Protein 3SP6 (pdb70)

GO terms:
  GO:0005515 protein binding (F, IPI)
  GO:0005634 nucleus (C, IDA)
  GO:0035357 peroxisome proliferator activated receptor signaling pathway (P, IDA)
  GO:0001216 DNA-binding transcription activator activity (F, IDA)
  GO:0030512 negative regulation of transforming growth factor beta receptor signaling pathway (P, IDA)
  GO:1903944 negative regulation of hepatocyte apoptotic process (P, IMP)
  GO:0051607 defense response to virus (P, IMP)
  GO:0051898 negative regulation of phosphatidylinositol 3-kinase/protein kinase B signal transduction (P, IMP)
  GO:2001171 positive regulation of ATP biosynthetic process (P, IMP)
  GO:1900016 negative regulation of cytokine production involved in inflammatory response (P, IMP)
  GO:0046889 positive regulation of lipid biosynthetic process (P, IMP)
  GO:1903427 negative regulation of reactive oxygen species biosynthetic process (P, IMP)
  GO:0000978 RNA polymerase II cis-regulatory region sequence-specific DNA binding (F, IDA)
  GO:0001227 DNA-binding transcription repressor activity, RNA polymerase II-specific (F, IDA)
  GO:0001228 DNA-binding transcription activator activity, RNA polymerase II-specific (F, IDA)
  GO:0045944 positive regulation of transcription by RNA polymerase II (P, IDA)
  GO:0000122 negative regulation of transcription by RNA polymerase II (P, IDA)
  GO:0004879 nuclear receptor activity (F, IDA)
  GO:0008289 lipid binding (F, IDA)
  GO:0003677 DNA binding (F, TAS)

Sequence (281 aa):
EDSETADLKSLAKRIYEAYLKNFNMNKVKARVILSGKASNNPPFVIHDMETLCMAEKTLVAKLVANNKEAEVRIFHCCQCTSVETVTELTEFAKAIPGFANLDLNDQVTLLKYGVYEAIFAMLSSVMNKDGMLVAYGNGFITREFLKSLRKPFCDIMEPKFDFAMKFNALELDDSDISLFVAAIICCGDRPGLLNVGHIEKMQEGIVHVLRLHLQSNHPDDIFLFPKLLQKMADLRQLVTEHAQLVQIIKKTESDAALHPLLQEIYRDMYLSLLQKLLLAT

Foldseek 3Di:
DCVVVVVLVVLLVQLLVLLVVQDLDFLVNLCCLVVPPDPPAHAQEAEAPVSLVVCCCPQVVVQVVPDDDPLQSVLVQVQVVLVSQLVSLLSSQCSRPPLVVDDPVLNVQLSLLQSQLLVLLRQLSQDDQFFGQGRSSRHTYGLVSLCPDDPPRSVQCPVSNVLSHVSCVLVDHSSLSSLLSNLSSLDLPGPPHDPSVVSVVSSVSSLVSNLVVCCVVPVPCNCSSVVSVVSSVVSSVVVVVNLVRVVVCCVPPPSRDHDPVVCVSSPVRD/DDPVVCVVVVD

Secondary structure (DSSP, 8-state):
-HHHHHHHHHHHHHHHHHHHHH-S--HHHHHHHHH----SSPPEEE-SHHHHHHHHHHHSGGGG-----HHHHHHHHHHHHHHHHHHHHHHHHHTSTTGGGS-HHHHHHHHHHHHHHHHHHHHGGGB-SSEEEETTTTEEEEHHHHHTSPTTGGGSSHHHHHHHHHHHTT---HHHHHHHHHHHHS-TT-TT-SSHHHHHHHHHHHHHHHHHHHHHH-TT-TTHHHHHHHHHHHHHHHHHHHHHHHHHHHHH-TT-PPPHHHHHHHTT--/--HHHHHHHH-

CATH classification: 1.10.565.10

InterPro domains:
  IPR000536 Nuclear hormone receptor, ligand-binding domain [PF00104] (270-448)
  IPR000536 Nuclear hormone receptor, ligand-binding domain [PS51843] (239-466)
  IPR000536 Nuclear hormone receptor, ligand-binding domain [SM00430] (278-437)
  IPR001628 Zinc finger, nuclear hormone receptor-type [PF00105] (101-167)
  IPR001628 Zinc finger, nuclear hormone receptor-type [PR00047] (102-118)
  IPR001628 Zinc finger, nuclear hormone receptor-type [PR00047] (118-133)
  IPR001628 Zinc finger, nuclear hormone receptor-type [PR00047] (150-158)
  IPR001628 Zinc finger, nuclear hormone receptor-type [PR00047] (158-166)
  IPR001628 Zinc finger, nuclear hormone receptor-type [PS00031] (102-128)
  IPR001628 Zinc finger, nuclear hormone receptor-type [PS51030] (99-173)
  IPR001628 Zinc finger, nuclear hormone receptor-type [SM00399] (99-169)
  IPR001723 Nuclear hormone receptor [PR00398] (162-172)
  IPR001723 Nuclear hormone receptor [PR00398] (279-300)
  IPR001723 Nuclear hormone receptor [PR00398] (300-316)
  IPR001723 Nuclear hormone receptor [PR00398] (368-383)
  IPR001723 Nuclear hormone receptor [PR00398] (425-442)
  IPR003074 Peroxisome proliferator-activated receptor [PR01288] (192-206)
  IPR003074 Peroxisome proliferator-activated receptor [PR01288] (206-225)
  IPR003074 Peroxisome proliferator-activated receptor [PR01288] (318-331)
  IPR003074 Peroxisome proliferator-activated receptor [PR01288] (335-350)

Radius of gyration: 19.16 Å; Cα contacts (8 Å, |Δi|>4): 297; chains: 2; bounding box: 50×33×53 Å

Organism: Homo sapiens (NCBI:txid9606)

Nearest PDB structures (foldseek):
  3sp6-assembly1_A  TM=1.004E+00  e=9.419E-39  Homo sapiens
  7bq1-assembly1_A  TM=1.000E+00  e=2.522E-35  Homo sapiens
  2npa-assembly2_C  TM=9.847E-01  e=2.668E-34  Homo sapiens
  6a6p-assembly1_A  TM=9.718E-01  e=3.571E-28  Homo sapiens
  5dvc-assembly1_A  TM=9.703E-01  e=4.529E-27  Homo sapiens

Solvent-accessible surface area: 14012 Å² total; per-residue (Å²): 169,120,79,112,74,53,92,31,151,47,29,14,128,117,1,66,68,5,3,83,171,38,12,57,37,14,19,94,102,0,83,67,32,45,68,42,148,86,59,100,128,92,26,90,75,11,97,54,83,122,22,9,54,94,4,8,150,89,59,60,51,171,26,35,79,126,103,65,80,15,16,6,21,19,14,76,43,49,13,68,78,19,29,65,25,0,46,19,0,1,46,0,0,48,50,2,54,28,0,58,135,13,60,51,75,1,13,24,20,0,0,31,12,0,2,6,5,0,14,13,0,25,34,1,4,13,1,51,148,84,0,16,7,45,40,134,7,70,0,21,12,24,42,113,11,15,95,80,10,93,143,18,8,20,49,18,24,41,50,9,0,75,14,0,57,128,3,22,80,23,129,4,61,2,18,0,2,0,0,0,0,0,1,4,2,0,6,2,88,10,70,68,18,106,75,56,54,98,0,88,141,19,44,108,31,5,25,63,2,2,103,57,38,5,126,92,53,19,105,124,32,153,132,2,36,62,80,1,76,112,15,34,60,48,0,81,98,19,0,31,78,18,15,110,26,8,89,92,1,96,157,93,27,127,85,5,91,18,74,79,10,2,65,41,0,29,165,132,8,115,191,38,69,2,39,118,33,6,116,76,130

Structure (mmCIF, N/CA/C/O backbone):
data_3SP6
#
_entry.id   3SP6
#
_cell.length_a   44.837
_cell.length_b   60.973
_cell.length_c   54.160
_cell.angle_alpha   90.00
_cell.angle_beta   108.99
_cell.angle_gamma   90.00
#
_symmetry.space_group_name_H-M   'P 1 21 1'
#
loop_
_entity.id
_entity.type
_entity.pdbx_description
1 polymer 'Peroxisome proliferator-activated receptor alpha'
2 polymer 'Peroxisome proliferator-activated receptor gamma coactivator 1-beta'
3 non-polymer '(5E)-5-[(3aS,4R,5R,6aS)-5-hydroxy-4-[(1E,3S,4R)-3-hydroxy-4-methyloct-1-en-6-yn-1-yl]hexahydropentalen-2(1H)-ylidene]pentanoic acid'
4 water water
#
loop_
_atom_site.group_PDB
_atom_site.id
_atom_site.type_symbol
_atom_site.label_atom_id
_atom_site.label_alt_id
_atom_site.label_comp_id
_atom_site.label_asym_id
_atom_site.label_entity_id
_atom_site.label_seq_id
_atom_site.pdbx_PDB_ins_code
_atom_site.Cartn_x
_atom_site.Cartn_y
_atom_site.Cartn_z
_atom_site.occupancy
_atom_site.B_iso_or_equiv
_atom_site.auth_seq_id
_atom_site.auth_comp_id
_atom_site.auth_asym_id
_atom_site.auth_atom_id
_atom_site.pdbx_PDB_model_num
ATOM 1 N N . GLU A 1 13 ? 32.473 -2.239 -3.275 1.00 67.20 196 GLU A N 1
ATOM 2 C CA . GLU A 1 13 ? 32.242 -3.032 -2.071 1.00 72.19 196 GLU A CA 1
ATOM 3 C C . GLU A 1 13 ? 32.476 -2.210 -0.808 1.00 64.98 196 GLU A C 1
ATOM 4 O O . GLU A 1 13 ? 31.723 -2.298 0.158 1.00 62.66 196 GLU A O 1
ATOM 10 N N . ASP A 1 14 ? 33.536 -1.417 -0.809 1.00 68.44 197 ASP A N 1
ATOM 11 C CA . ASP A 1 14 ? 33.798 -0.568 0.335 1.00 66.41 197 ASP A CA 1
ATOM 12 C C . ASP A 1 14 ? 32.714 0.485 0.377 1.00 60.15 197 ASP A C 1
ATOM 13 O O . ASP A 1 14 ? 32.405 1.028 1.431 1.00 57.76 197 ASP A O 1
ATOM 18 N N . SER A 1 15 ? 32.131 0.766 -0.783 1.00 63.41 198 SER A N 1
ATOM 19 C CA . SER A 1 15 ? 31.063 1.750 -0.866 1.00 58.55 198 SER A CA 1
ATOM 20 C C . SER A 1 15 ? 29.819 1.227 -0.160 1.00 55.62 198 SER A C 1
ATOM 21 O O . SER A 1 15 ? 29.015 1.993 0.369 1.00 56.03 198 SER A O 1
ATOM 24 N N . GLU A 1 16 ? 29.684 -0.089 -0.131 1.00 52.96 199 GLU A N 1
ATOM 25 C CA . GLU A 1 16 ? 28.545 -0.710 0.507 1.00 47.81 199 GLU A CA 1
ATOM 26 C C . GLU A 1 16 ? 28.696 -0.813 2.022 1.00 54.11 199 GLU A C 1
ATOM 27 O O . GLU A 1 16 ? 27.808 -0.376 2.763 1.00 48.11 199 GLU A O 1
ATOM 33 N N . THR A 1 17 ? 29.807 -1.378 2.494 1.00 52.28 200 THR A N 1
ATOM 34 C CA . THR A 1 17 ? 29.996 -1.514 3.939 1.00 54.87 200 THR A CA 1
ATOM 35 C C . THR A 1 17 ? 30.026 -0.128 4.576 1.00 51.23 200 THR A C 1
ATOM 36 O O . THR A 1 17 ? 29.572 0.059 5.701 1.00 51.11 200 THR A O 1
ATOM 40 N N . ALA A 1 18 ? 30.541 0.846 3.837 1.00 44.65 201 ALA A N 1
ATOM 41 C CA . ALA A 1 18 ? 30.505 2.227 4.289 1.00 48.65 201 ALA A CA 1
ATOM 42 C C . ALA A 1 18 ? 29.064 2.719 4.468 1.00 50.37 201 ALA A C 1
ATOM 43 O O . ALA A 1 18 ? 28.753 3.421 5.428 1.00 47.31 201 ALA A O 1
ATOM 45 N N . ASP A 1 19 ? 28.187 2.350 3.537 1.00 48.44 202 ASP A N 1
ATOM 46 C CA . ASP A 1 19 ? 26.784 2.720 3.628 1.00 42.82 202 ASP A CA 1
ATOM 47 C C . ASP A 1 19 ? 26.040 1.935 4.723 1.00 39.75 202 ASP A C 1
ATOM 48 O O . ASP A 1 19 ? 25.107 2.457 5.334 1.00 40.28 202 ASP A O 1
ATOM 53 N N . LEU A 1 20 ? 26.444 0.693 4.965 1.00 34.74 203 LEU A N 1
ATOM 54 C CA . LEU A 1 20 ? 25.861 -0.104 6.048 1.00 44.18 203 LEU A CA 1
ATOM 55 C C . LEU A 1 20 ? 26.248 0.481 7.404 1.00 45.01 203 LEU A C 1
ATOM 56 O O . LEU A 1 20 ? 25.413 0.609 8.291 1.00 42.25 203 LEU A O 1
ATOM 61 N N . LYS A 1 21 ? 27.521 0.831 7.556 1.00 41.89 204 LYS A N 1
ATOM 62 C CA . LYS A 1 21 ? 27.992 1.442 8.789 1.00 42.72 204 LYS A CA 1
ATOM 63 C C . LYS A 1 21 ? 27.297 2.771 9.009 1.00 40.09 204 LYS A C 1
ATOM 64 O O . LYS A 1 21 ? 26.817 3.059 10.101 1.00 41.99 204 LYS A O 1
ATOM 70 N N . SER A 1 22 ? 27.238 3.574 7.957 1.00 38.02 205 SER A N 1
ATOM 71 C CA . SER A 1 22 ? 26.569 4.862 8.001 1.00 36.77 205 SER A CA 1
ATOM 72 C C . SER A 1 22 ? 25.100 4.725 8.380 1.00 38.40 205 SER A C 1
ATOM 73 O O . SER A 1 22 ? 24.593 5.487 9.195 1.00 36.45 205 SER A O 1
ATOM 76 N N . LEU A 1 23 ? 24.404 3.772 7.767 1.00 38.30 206 LEU A N 1
ATOM 77 C CA . LEU A 1 23 ? 22.989 3.570 8.070 1.00 33.61 206 LEU A CA 1
ATOM 78 C C . LEU A 1 23 ? 22.793 3.185 9.542 1.00 30.28 206 LEU A C 1
ATOM 79 O O . LEU A 1 23 ? 21.872 3.682 10.204 1.00 29.84 206 LEU A O 1
ATOM 84 N N . ALA A 1 24 ? 23.653 2.306 10.057 1.00 25.57 207 ALA A N 1
ATOM 85 C CA . ALA A 1 24 ? 23.571 1.917 11.468 1.00 31.04 207 ALA A CA 1
ATOM 86 C C . ALA A 1 24 ? 23.706 3.147 12.364 1.00 34.05 207 ALA A C 1
ATOM 87 O O . ALA A 1 24 ? 22.970 3.308 13.340 1.00 30.40 207 ALA A O 1
ATOM 89 N N . LYS A 1 25 ? 24.646 4.018 12.023 1.00 33.80 208 LYS A N 1
ATOM 90 C CA . LYS A 1 25 ? 24.843 5.253 12.779 1.00 36.09 208 LYS A CA 1
ATOM 91 C C . LYS A 1 25 ? 23.623 6.173 12.727 1.00 31.24 208 LYS A C 1
ATOM 92 O O . LYS A 1 25 ? 23.204 6.724 13.740 1.00 34.80 208 LYS A O 1
ATOM 98 N N . ARG A 1 26 ? 23.043 6.326 11.549 1.00 25.72 209 ARG A N 1
ATOM 99 C CA . ARG A 1 26 ? 21.885 7.199 11.385 1.00 32.99 209 AR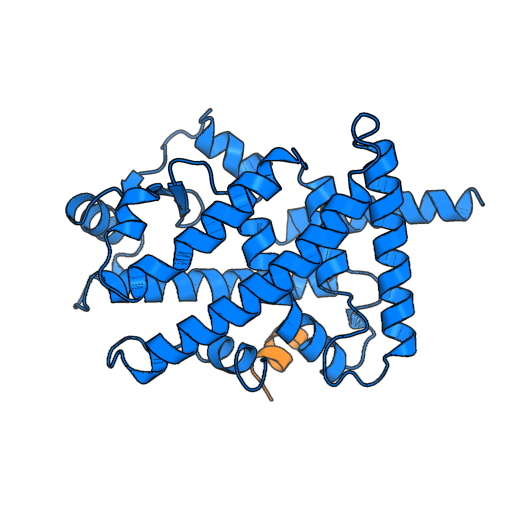G A CA 1
ATOM 100 C C . ARG A 1 26 ? 20.632 6.721 12.118 1.00 29.72 209 ARG A C 1
ATOM 101 O O . ARG A 1 26 ? 19.839 7.521 12.612 1.00 29.53 209 ARG A O 1
ATOM 109 N N . ILE A 1 27 ? 20.457 5.414 12.209 1.00 32.22 210 ILE A N 1
ATOM 110 C CA . ILE A 1 27 ? 19.322 4.880 12.959 1.00 32.06 210 ILE A CA 1
ATOM 111 C C . ILE A 1 27 ? 19.543 5.055 14.451 1.00 24.65 210 ILE A C 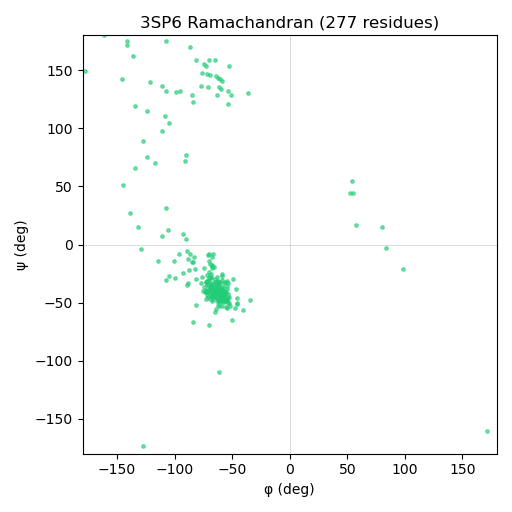1
ATOM 112 O O . ILE A 1 27 ? 18.632 5.399 15.180 1.00 26.52 210 ILE A O 1
ATOM 117 N N . TYR A 1 28 ? 20.778 4.857 14.887 1.00 25.98 211 TYR A N 1
ATOM 118 C CA . TYR A 1 28 ? 21.163 5.108 16.267 1.00 28.51 211 TYR A CA 1
ATOM 119 C C . TYR A 1 28 ? 20.914 6.582 16.654 1.00 32.16 211 TYR A C 1
ATOM 120 O O . TYR A 1 28 ? 20.371 6.879 17.719 1.00 28.61 211 TYR A O 1
ATOM 129 N N . GLU A 1 29 ? 21.286 7.506 15.776 1.00 30.67 212 GLU A N 1
ATOM 130 C CA . GLU A 1 29 ? 20.999 8.926 15.994 1.00 28.09 212 GLU A CA 1
ATOM 131 C C . GLU A 1 29 ? 19.503 9.239 16.057 1.00 31.73 212 GLU A C 1
ATOM 132 O O . GLU A 1 29 ? 19.063 9.985 16.937 1.00 30.22 212 GLU A O 1
ATOM 138 N N . ALA A 1 30 ? 18.715 8.688 15.130 1.00 25.67 213 ALA A N 1
ATOM 139 C CA . ALA A 1 30 ? 17.275 8.938 15.156 1.00 27.52 213 ALA A CA 1
ATOM 140 C C . ALA A 1 30 ? 16.662 8.422 16.462 1.00 29.59 213 ALA A C 1
ATOM 141 O O . ALA A 1 30 ? 15.708 8.987 16.986 1.00 30.72 213 ALA A O 1
ATOM 143 N N . TYR A 1 31 ? 17.222 7.338 16.984 1.00 25.11 214 TYR A N 1
ATOM 144 C CA . TYR A 1 31 ? 16.747 6.728 18.225 1.00 26.57 214 TYR A CA 1
ATOM 145 C C . TYR A 1 31 ? 17.101 7.627 19.409 1.00 27.98 214 TYR A C 1
ATOM 146 O O . TYR A 1 31 ? 16.284 7.873 20.288 1.00 25.87 214 TYR A O 1
ATOM 155 N N . LEU A 1 32 ? 18.326 8.125 19.429 1.00 29.74 215 LEU A N 1
ATOM 156 C CA . LEU A 1 32 ? 18.724 9.043 20.491 1.00 33.41 215 LEU A CA 1
ATOM 157 C C . LEU A 1 32 ? 17.930 10.356 20.463 1.00 32.04 215 LEU A C 1
ATOM 158 O O . LEU A 1 32 ? 17.608 10.904 21.509 1.00 36.90 215 LEU A O 1
ATOM 163 N N . LYS A 1 33 ? 17.613 10.851 19.269 1.00 32.33 216 LYS A N 1
ATOM 164 C CA . LYS A 1 33 ? 16.827 12.082 19.097 1.00 32.45 216 LYS A CA 1
ATOM 165 C C . LYS A 1 33 ? 15.354 11.952 19.460 1.00 40.43 216 LYS A C 1
ATOM 166 O O . LYS A 1 33 ? 14.693 12.954 19.758 1.00 40.48 216 LYS A O 1
ATOM 172 N N . ASN A 1 34 ? 14.811 10.739 19.373 1.00 33.39 217 ASN A N 1
ATOM 173 C CA . ASN A 1 34 ? 13.357 10.589 19.408 1.00 31.65 217 ASN A CA 1
ATOM 174 C C . ASN A 1 34 ? 12.805 10.010 20.696 1.00 28.99 217 ASN A C 1
ATOM 175 O O . ASN A 1 34 ? 11.685 10.333 21.089 1.00 32.94 217 ASN A O 1
ATOM 180 N N . PHE A 1 35 ? 13.572 9.158 21.360 1.00 29.99 218 PHE A N 1
ATOM 181 C CA . PHE A 1 35 ? 13.067 8.543 22.590 1.00 29.32 218 PHE A CA 1
ATOM 182 C C . PHE A 1 35 ? 13.581 9.254 23.827 1.00 31.21 218 PHE A C 1
ATOM 183 O O . PHE A 1 35 ? 14.779 9.488 23.958 1.00 33.48 218 PHE A O 1
ATOM 191 N N . ASN A 1 36 ? 12.656 9.570 24.731 1.00 33.73 219 ASN A N 1
ATOM 192 C CA . ASN A 1 36 ? 12.953 10.276 25.971 1.00 34.31 219 ASN A CA 1
ATOM 193 C C . ASN A 1 36 ? 13.768 9.402 26.914 1.00 36.92 219 ASN A C 1
ATOM 194 O O . ASN A 1 36 ? 14.558 9.902 27.718 1.00 36.18 219 ASN A O 1
ATOM 199 N N . MET A 1 37 ? 13.578 8.090 26.809 1.00 28.78 220 MET A N 1
ATOM 200 C CA . MET A 1 37 ? 14.305 7.155 27.669 1.00 31.10 220 MET A CA 1
ATOM 201 C C . MET A 1 37 ? 15.116 6.198 26.826 1.00 30.84 220 MET A C 1
ATOM 202 O O . MET A 1 37 ? 14.674 5.766 25.763 1.00 34.73 220 MET A O 1
ATOM 207 N N . ASN A 1 38 ? 16.330 5.908 27.277 1.00 37.53 221 ASN A N 1
ATOM 208 C CA . ASN A 1 38 ? 17.161 4.885 26.650 1.00 32.16 221 ASN A CA 1
ATOM 209 C C . ASN A 1 38 ? 17.907 4.132 27.737 1.00 29.66 221 ASN A C 1
ATOM 210 O O . ASN A 1 38 ? 17.805 4.471 28.918 1.00 32.21 221 ASN A O 1
ATOM 215 N N . LYS A 1 39 ? 18.640 3.103 27.341 1.00 26.87 222 LYS A N 1
ATOM 216 C CA . LYS A 1 39 ? 19.232 2.176 28.299 1.00 31.34 222 LYS A CA 1
ATOM 217 C C . LYS A 1 39 ? 20.328 2.852 29.116 1.00 30.01 222 LYS A C 1
ATOM 218 O O . LYS A 1 39 ? 20.486 2.570 30.303 1.00 34.07 222 LYS A O 1
ATOM 224 N N . VAL A 1 40 ? 21.081 3.746 28.483 1.00 30.29 223 VAL A N 1
ATOM 225 C CA . VAL A 1 40 ? 22.083 4.519 29.207 1.00 32.05 223 VAL A CA 1
ATOM 226 C C . VAL A 1 40 ? 21.427 5.430 30.264 1.00 30.09 223 VAL A C 1
ATOM 227 O O . VAL A 1 40 ? 21.773 5.371 31.448 1.00 33.79 223 VAL A O 1
ATOM 231 N N . LYS A 1 41 ? 20.495 6.279 29.842 1.00 30.39 224 LYS A N 1
ATOM 232 C CA . LYS A 1 41 ? 19.782 7.134 30.803 1.00 33.59 224 LYS A CA 1
ATOM 233 C C . LYS A 1 41 ? 19.181 6.293 31.929 1.00 29.74 224 LYS A C 1
ATOM 234 O O . LYS A 1 41 ? 19.259 6.662 33.086 1.00 29.12 224 LYS A O 1
ATOM 240 N N . ALA A 1 42 ? 18.550 5.173 31.582 1.00 27.92 225 ALA A N 1
ATOM 241 C CA . ALA A 1 42 ? 17.883 4.355 32.596 1.00 32.29 225 ALA A CA 1
ATOM 242 C C . ALA A 1 42 ? 18.888 3.798 33.610 1.00 32.99 225 ALA A C 1
ATOM 243 O O . ALA A 1 42 ? 18.610 3.799 34.812 1.00 31.85 225 ALA A O 1
ATOM 245 N N . ARG A 1 43 ? 20.056 3.348 33.138 1.00 30.03 226 ARG A N 1
ATOM 246 C CA . ARG A 1 43 ? 21.082 2.831 34.055 1.00 36.50 226 ARG A CA 1
ATOM 247 C C . ARG A 1 43 ? 21.705 3.933 34.929 1.00 36.62 226 ARG A C 1
ATOM 248 O O . ARG A 1 43 ? 21.956 3.717 36.106 1.00 35.23 226 ARG A O 1
ATOM 256 N N . VAL A 1 44 ? 21.964 5.109 34.368 1.00 37.08 227 VAL A N 1
ATOM 257 C CA . VAL A 1 44 ? 22.406 6.217 35.213 1.00 40.13 227 VAL A CA 1
ATOM 258 C C . VAL A 1 44 ? 21.438 6.349 36.394 1.00 42.11 227 VAL A C 1
ATOM 259 O O . VAL A 1 44 ? 21.798 6.125 37.542 1.00 40.06 227 VAL A O 1
ATOM 263 N N . ILE A 1 45 ? 20.191 6.695 36.093 1.00 38.61 228 ILE A N 1
ATOM 264 C CA . ILE A 1 45 ? 19.162 6.813 37.113 1.00 36.03 228 ILE A CA 1
ATOM 265 C C . ILE A 1 45 ? 19.164 5.620 38.082 1.00 37.58 228 ILE A C 1
ATOM 266 O O . ILE A 1 45 ? 19.182 5.812 39.293 1.00 37.72 228 ILE A O 1
ATOM 271 N N . LEU A 1 46 ? 19.148 4.396 37.549 1.00 39.56 229 LEU A N 1
ATOM 272 C CA . LEU A 1 46 ? 19.096 3.176 38.373 1.00 38.71 229 LEU A CA 1
ATOM 273 C C . LEU A 1 46 ? 20.372 2.913 39.181 1.00 44.02 229 LEU A C 1
ATOM 274 O O . LEU A 1 46 ? 20.296 2.584 40.364 1.00 50.46 229 LEU A O 1
ATOM 279 N N . SER A 1 47 ? 21.533 3.066 38.551 0.00 42.08 230 SER A N 1
ATOM 280 C CA . SER A 1 47 ? 22.812 2.684 39.165 0.00 43.63 230 SER A CA 1
ATOM 281 C C . SER A 1 47 ? 22.952 2.881 40.687 0.00 45.12 230 SER A C 1
ATOM 282 O O . SER A 1 47 ? 23.406 1.968 41.377 0.00 45.55 230 SER A O 1
ATOM 285 N N . GLY A 1 48 ? 22.577 4.045 41.217 0.00 45.54 231 GLY A N 1
ATOM 286 C CA . GLY A 1 48 ? 22.022 5.142 40.446 0.00 45.62 231 GLY A CA 1
ATOM 287 C C . GLY A 1 48 ? 22.791 6.437 40.613 0.00 48.83 231 GLY A C 1
ATOM 288 O O . GLY A 1 48 ? 22.346 7.354 41.304 0.00 51.04 231 GLY A O 1
ATOM 289 N N . LYS A 1 49 ? 23.954 6.506 39.976 0.00 50.47 232 LYS A N 1
ATOM 290 C CA . LYS A 1 49 ? 24.770 7.711 39.971 0.00 54.69 232 LYS A CA 1
ATOM 291 C C . LYS A 1 49 ? 24.468 8.503 38.702 0.00 55.48 232 LYS A C 1
ATOM 292 O O . LYS A 1 49 ? 24.443 7.937 37.610 0.00 51.79 232 LYS A O 1
ATOM 298 N N . ALA A 1 50 ? 24.241 9.804 38.853 1.00 64.93 233 ALA A N 1
ATOM 299 C CA . ALA A 1 50 ? 24.279 10.441 40.164 1.00 70.31 233 ALA A CA 1
ATOM 300 C C . ALA A 1 50 ? 23.153 11.458 40.316 1.00 74.94 233 ALA A C 1
ATOM 301 O O . ALA A 1 50 ? 23.271 12.419 41.076 1.00 73.23 233 ALA A O 1
ATOM 303 N N . SER A 1 51 ? 22.063 11.239 39.589 1.00 77.87 234 SER A N 1
ATOM 304 C CA . SER A 1 51 ? 20.914 12.136 39.641 1.00 77.43 234 SER A CA 1
ATOM 305 C C . SER A 1 51 ? 20.704 12.680 41.050 1.00 77.75 234 SER A C 1
ATOM 306 O O . SER A 1 51 ? 20.685 11.924 42.022 1.00 73.21 234 SER A O 1
ATOM 309 N N . ASN A 1 52 ? 20.547 13.996 41.154 1.00 78.32 235 ASN A N 1
ATOM 310 C CA . ASN A 1 52 ? 20.339 14.644 42.443 1.00 76.02 235 ASN A CA 1
ATOM 311 C C . ASN A 1 52 ? 19.192 13.994 43.209 1.00 70.76 235 ASN A C 1
ATOM 312 O O . ASN A 1 52 ? 19.347 13.605 44.367 1.00 70.00 235 ASN A O 1
ATOM 314 N N . ASN A 1 53 ? 18.040 13.880 42.556 0.00 65.67 236 ASN A N 1
ATOM 315 C CA . ASN A 1 53 ? 16.863 13.279 43.176 0.00 61.66 236 ASN A CA 1
ATOM 316 C C . ASN A 1 53 ? 16.428 11.933 42.603 0.00 57.75 236 ASN A C 1
ATOM 317 O O . ASN A 1 53 ? 15.734 11.872 41.587 0.00 55.84 236 ASN A O 1
ATOM 322 N N . PRO A 1 54 ? 16.833 10.849 43.279 1.00 56.04 237 PRO A N 1
ATOM 323 C CA . PRO A 1 54 ? 16.502 9.446 43.011 1.00 52.75 237 PRO A CA 1
ATOM 324 C C . PRO A 1 54 ? 15.002 9.214 42.903 1.00 47.42 237 PRO A C 1
ATOM 325 O O . PRO A 1 54 ? 14.215 9.954 43.501 1.00 43.81 237 PRO A O 1
ATOM 329 N N . PRO A 1 55 ? 14.609 8.176 42.156 1.00 41.40 238 PRO A N 1
ATOM 330 C CA . PRO A 1 55 ? 13.207 7.829 41.879 1.00 38.89 238 PRO A CA 1
ATOM 331 C C . PRO A 1 55 ? 12.417 7.535 43.156 1.00 39.52 238 PRO A C 1
ATOM 332 O O . PRO A 1 55 ? 12.949 6.782 43.976 1.00 34.40 238 PRO A O 1
ATOM 336 N N . PHE A 1 56 ? 11.201 8.078 43.317 1.00 36.76 239 PHE A N 1
ATOM 337 C CA . PHE A 1 56 ? 10.326 7.657 44.414 1.00 37.32 239 PHE A CA 1
ATOM 338 C C . PHE A 1 56 ? 10.025 6.187 44.177 1.00 35.15 239 PHE A C 1
ATOM 339 O O . PHE A 1 56 ? 9.557 5.842 43.111 1.00 28.49 239 PHE A O 1
ATOM 347 N N . VAL A 1 57 ? 10.226 5.332 45.173 1.00 35.90 240 VAL A N 1
ATOM 348 C CA . VAL A 1 57 ? 9.850 3.928 45.036 1.00 31.10 240 VAL A CA 1
ATOM 349 C C . VAL A 1 57 ? 8.373 3.714 45.389 1.00 37.20 240 VAL A C 1
ATOM 350 O O . VAL A 1 57 ? 7.896 4.129 46.449 1.00 33.72 240 VAL A O 1
ATOM 354 N N . ILE A 1 58 ? 7.655 3.059 44.488 1.00 32.87 241 ILE A N 1
ATOM 355 C CA . ILE A 1 58 ? 6.256 2.737 44.704 1.00 30.24 241 ILE A CA 1
ATOM 356 C C . ILE A 1 58 ? 6.181 1.249 44.945 1.00 31.92 241 ILE A C 1
ATOM 357 O O . ILE A 1 58 ? 6.416 0.451 44.034 1.00 29.74 241 ILE A O 1
ATOM 362 N N . HIS A 1 59 ? 5.874 0.873 46.182 1.00 31.83 242 HIS A N 1
ATOM 363 C CA . HIS A 1 59 ? 5.846 -0.537 46.555 1.00 35.58 242 HIS A CA 1
ATOM 364 C C . HIS A 1 59 ? 4.545 -0.944 47.255 1.00 32.46 242 HIS A C 1
ATOM 365 O O . HIS A 1 59 ? 4.335 -2.107 47.564 1.00 34.91 242 HIS A O 1
ATOM 372 N N . ASP A 1 60 ? 3.669 0.021 47.500 1.00 34.32 243 ASP A N 1
ATOM 373 C CA . ASP A 1 60 ? 2.373 -0.274 48.102 1.00 33.08 243 ASP A CA 1
ATOM 374 C C . ASP A 1 60 ? 1.417 0.880 47.845 1.00 38.44 243 ASP A C 1
ATOM 375 O O . ASP A 1 60 ? 1.792 1.872 47.206 1.00 34.17 243 ASP A O 1
ATOM 380 N N . MET A 1 61 ? 0.187 0.752 48.338 1.00 33.37 244 MET A N 1
ATOM 381 C CA . MET A 1 61 ? -0.834 1.754 48.078 1.00 36.79 244 MET A CA 1
ATOM 382 C C . MET A 1 61 ? -0.480 3.149 48.606 1.00 33.90 244 MET A C 1
ATOM 383 O O . MET A 1 61 ? -0.852 4.152 48.005 1.00 31.02 244 MET A O 1
ATOM 388 N N . GLU A 1 62 ? 0.248 3.208 49.715 1.00 31.71 245 GLU A N 1
ATOM 389 C CA . GLU A 1 62 ? 0.585 4.486 50.333 1.00 36.36 245 GLU A CA 1
ATOM 390 C C . GLU A 1 62 ? 1.636 5.235 49.510 1.00 38.00 245 GLU A C 1
ATOM 391 O O . GLU A 1 62 ? 1.503 6.435 49.254 1.00 31.48 245 GLU A O 1
ATOM 397 N N . THR A 1 63 ? 2.685 4.527 49.101 1.00 35.38 246 THR A N 1
ATOM 398 C CA . THR A 1 63 ? 3.700 5.126 48.235 1.00 36.39 246 THR A CA 1
ATOM 399 C C . THR A 1 63 ? 3.139 5.493 46.845 1.00 32.99 246 THR A C 1
ATOM 400 O O . THR A 1 63 ? 3.566 6.461 46.227 1.00 33.81 246 THR A O 1
ATOM 404 N N . LEU A 1 64 ? 2.170 4.720 46.364 1.00 34.24 247 LEU A N 1
ATOM 405 C CA . LEU A 1 64 ? 1.473 5.052 45.126 1.00 33.38 247 LEU A CA 1
ATOM 406 C C . LEU A 1 64 ? 0.689 6.366 45.213 1.00 33.49 247 LEU A C 1
ATOM 407 O O . LEU A 1 64 ? 0.737 7.186 44.296 1.00 33.09 247 LEU A O 1
ATOM 412 N N . CYS A 1 65 ? -0.048 6.560 46.303 1.00 32.95 248 CYS A N 1
ATOM 413 C CA . CYS A 1 65 ? -0.812 7.796 46.490 1.00 33.57 248 CYS A CA 1
ATOM 414 C C . CYS A 1 65 ? 0.127 9.000 46.664 1.00 34.41 248 CYS A C 1
ATOM 415 O O . CYS A 1 65 ? -0.145 10.082 46.142 1.00 35.08 248 CYS A O 1
ATOM 418 N N . MET A 1 66 ? 1.231 8.807 47.381 1.00 33.59 249 MET A N 1
ATOM 419 C CA . MET A 1 66 ? 2.269 9.847 47.500 1.00 36.27 249 MET A CA 1
ATOM 420 C C . MET A 1 66 ? 2.847 10.253 46.139 1.00 37.73 249 MET A C 1
ATOM 421 O O . MET A 1 66 ? 2.881 11.429 45.799 1.00 36.39 249 MET A O 1
ATOM 426 N N . ALA A 1 67 ? 3.309 9.269 45.370 1.00 36.69 250 ALA A N 1
ATOM 427 C CA . ALA A 1 67 ? 3.857 9.530 44.042 1.00 36.95 250 ALA A CA 1
ATOM 428 C C . ALA A 1 67 ? 2.829 10.250 43.168 1.00 37.62 250 ALA A C 1
ATOM 429 O O . ALA A 1 67 ? 3.148 11.239 42.508 1.00 35.01 250 ALA A O 1
ATOM 431 N N . GLU A 1 68 ? 1.592 9.761 43.173 1.00 34.18 251 GLU A N 1
ATOM 432 C CA . GLU A 1 68 ? 0.526 10.404 42.408 1.00 37.22 251 GLU A CA 1
ATOM 433 C C . GLU A 1 68 ? 0.350 11.881 42.756 1.00 39.66 251 GLU A C 1
ATOM 434 O O . GLU A 1 68 ? 0.282 12.724 41.866 1.00 40.44 251 GLU A O 1
ATOM 440 N N . LYS A 1 69 ? 0.278 12.190 44.045 1.00 39.01 252 LYS A N 1
ATOM 441 C CA . LYS A 1 69 ? 0.088 13.566 44.495 1.00 42.88 252 LYS A CA 1
ATOM 442 C C . LYS A 1 69 ? 1.157 14.523 43.968 1.00 44.03 252 LYS A C 1
ATOM 443 O O . LYS A 1 69 ? 0.883 15.705 43.746 1.00 46.92 252 LYS A O 1
ATOM 449 N N . THR A 1 70 ? 2.374 14.021 43.778 1.00 42.04 253 THR A N 1
ATOM 450 C CA . THR A 1 70 ? 3.474 14.874 43.330 1.00 42.37 253 THR A CA 1
ATOM 451 C C . THR A 1 70 ? 3.765 14.764 41.828 1.00 42.62 253 THR A C 1
ATOM 452 O O . THR A 1 70 ? 4.220 15.721 41.200 1.00 50.85 253 THR A O 1
ATOM 456 N N . LEU A 1 71 ? 3.477 13.611 41.242 1.00 42.18 254 LEU A N 1
ATOM 457 C CA . LEU A 1 71 ? 3.900 13.350 39.871 1.00 43.60 254 LEU A CA 1
ATOM 458 C C . LEU A 1 71 ? 2.799 13.418 38.801 1.00 46.60 254 LEU A C 1
ATOM 459 O O . LEU A 1 71 ? 3.085 13.686 37.634 1.00 46.03 254 LEU A O 1
ATOM 464 N N . VAL A 1 72 ? 1.553 13.158 39.182 1.00 44.80 255 VAL A N 1
ATOM 465 C CA . VAL A 1 72 ? 0.429 13.345 38.264 1.00 43.51 255 VAL A CA 1
ATOM 466 C C . VAL A 1 72 ? -0.807 13.837 39.020 1.00 48.91 255 VAL A C 1
ATOM 467 O O . VAL A 1 72 ? -1.893 13.268 38.889 1.00 58.20 255 VAL A O 1
ATOM 471 N N . ALA A 1 73 ? -0.636 14.896 39.807 1.00 44.29 256 ALA A N 1
ATOM 472 C CA . ALA A 1 73 ? -1.679 15.359 40.731 1.00 50.61 256 ALA A CA 1
ATOM 473 C C . ALA A 1 73 ? -3.069 15.517 40.108 1.00 55.45 256 ALA A C 1
ATOM 474 O O . ALA A 1 73 ? -4.075 15.348 40.796 1.00 56.13 256 ALA A O 1
ATOM 476 N N . LYS A 1 74 ? -3.120 15.827 38.812 1.00 57.83 257 LYS A N 1
ATOM 477 C CA . LYS A 1 74 ? -4.387 16.018 38.105 1.00 57.97 257 LYS A CA 1
ATOM 478 C C . LYS A 1 74 ? -5.296 14.810 38.304 1.00 61.03 257 LYS A C 1
ATOM 479 O O . LYS A 1 74 ? -6.481 14.955 38.606 1.00 65.95 257 LYS A O 1
ATOM 485 N N . LEU A 1 75 ? -4.722 13.620 38.145 1.00 61.23 258 LEU A N 1
ATOM 486 C CA . LEU A 1 75 ? -5.468 12.361 38.206 1.00 61.36 258 LEU A CA 1
ATOM 487 C C . LEU A 1 75 ? -6.028 12.077 39.598 1.00 60.94 258 LEU A C 1
ATOM 488 O O . LEU A 1 75 ? -6.809 11.137 39.787 1.00 59.68 258 LEU A O 1
ATOM 493 N N . VAL A 1 76 ? -5.625 12.892 40.570 1.00 63.24 259 VAL A N 1
ATOM 494 C CA . VAL A 1 76 ? -6.076 12.729 41.950 1.00 59.81 259 VAL A CA 1
ATOM 495 C C . VAL A 1 76 ? -6.563 14.032 42.574 1.00 61.85 259 VAL A C 1
ATOM 496 O O . VAL A 1 76 ? -6.717 14.121 43.790 1.00 63.04 259 VAL A O 1
ATOM 500 N N . ALA A 1 77 ? -6.807 15.037 41.739 1.00 65.33 260 ALA A N 1
ATOM 501 C CA . ALA A 1 77 ? -7.305 16.324 42.213 1.00 68.09 260 ALA A CA 1
ATOM 502 C C . ALA A 1 77 ? -8.822 16.269 42.387 1.00 74.07 260 ALA A C 1
ATOM 503 O O . ALA A 1 77 ? -9.427 17.172 42.969 1.00 73.58 260 ALA A O 1
ATOM 505 N N . ASN A 1 78 ? -9.426 15.194 41.888 1.00 71.98 261 ASN A N 1
ATOM 506 C CA . ASN A 1 78 ? -10.876 15.027 41.930 1.00 74.92 261 ASN A CA 1
ATOM 507 C C . ASN A 1 78 ? -11.424 14.984 43.358 1.00 76.80 261 ASN A C 1
ATOM 508 O O . ASN A 1 78 ? -11.552 13.914 43.961 1.00 75.20 261 ASN A O 1
ATOM 513 N N . ASN A 1 82 ? -12.405 10.057 42.619 1.00 53.57 265 ASN A N 1
ATOM 514 C CA . ASN A 1 82 ? -11.238 9.322 42.129 1.00 56.80 265 ASN A CA 1
ATOM 515 C C . ASN A 1 82 ? -11.550 7.861 41.860 1.00 55.21 265 ASN A C 1
ATOM 516 O O . ASN A 1 82 ? -12.383 7.255 42.534 1.00 56.42 265 ASN A O 1
ATOM 521 N N . LYS A 1 83 ? -10.857 7.290 40.886 1.00 54.23 266 LYS A N 1
ATOM 522 C CA . LYS A 1 83 ? -11.086 5.903 40.515 1.00 50.83 266 LYS A CA 1
ATOM 523 C C . LYS A 1 83 ? -10.267 4.935 41.368 1.00 46.11 266 LYS A C 1
ATOM 524 O O . LYS A 1 83 ? -9.411 5.342 42.152 1.00 48.19 266 LYS A O 1
ATOM 530 N N . GLU A 1 84 ? -10.568 3.652 41.227 1.00 42.15 267 GLU A N 1
ATOM 531 C CA . GLU A 1 84 ? -9.860 2.595 41.923 1.00 40.94 267 GLU A CA 1
ATOM 532 C C . GLU A 1 84 ? -8.377 2.607 41.527 1.00 40.86 267 GLU A C 1
ATOM 533 O O . GLU A 1 84 ? -8.036 2.855 40.372 1.00 37.32 267 GLU A O 1
ATOM 539 N N . ALA A 1 85 ? -7.510 2.329 42.491 1.00 33.74 268 ALA A N 1
ATOM 540 C CA . ALA A 1 85 ? -6.072 2.339 42.294 1.00 36.99 268 ALA A CA 1
ATOM 541 C C . ALA A 1 85 ? -5.625 1.616 41.020 1.00 39.72 268 ALA A C 1
ATOM 542 O O . ALA A 1 85 ? -4.785 2.121 40.280 1.00 35.70 268 ALA A O 1
ATOM 544 N N . GLU A 1 86 ? -6.168 0.427 40.779 1.00 35.77 269 GLU A N 1
ATOM 545 C CA . GLU A 1 86 ? -5.747 -0.375 39.637 1.00 35.14 269 GLU A CA 1
ATOM 546 C C . GLU A 1 86 ? -6.077 0.321 38.324 1.00 35.55 269 GLU A C 1
ATOM 547 O O . GLU A 1 86 ? -5.350 0.184 37.338 1.00 34.45 269 GLU A O 1
ATOM 553 N N . VAL A 1 87 ? -7.176 1.070 38.323 1.00 31.24 270 VAL A N 1
ATOM 554 C CA . VAL A 1 87 ? -7.624 1.790 37.140 1.00 35.40 270 VAL A CA 1
ATOM 555 C C . VAL A 1 87 ? -6.780 3.045 36.867 1.00 35.33 270 VAL A C 1
ATOM 556 O O . VAL A 1 87 ? -6.460 3.372 35.711 1.00 33.73 270 VAL A O 1
ATOM 560 N N . ARG A 1 88 ? -6.428 3.747 37.935 1.00 34.57 271 ARG A N 1
ATOM 561 C CA . ARG A 1 88 ? -5.539 4.892 37.835 1.00 37.17 271 ARG A CA 1
ATOM 562 C C . ARG A 1 88 ? -4.181 4.476 37.279 1.00 34.55 271 ARG A C 1
ATOM 563 O O . ARG A 1 88 ? -3.568 5.203 36.501 1.00 32.77 271 ARG A O 1
ATOM 571 N N . ILE A 1 89 ? -3.702 3.307 37.690 1.00 33.41 272 ILE A N 1
ATOM 572 C CA . ILE A 1 89 ? -2.437 2.787 37.167 1.00 30.93 272 ILE A CA 1
ATOM 573 C C . ILE A 1 89 ? -2.563 2.405 35.687 1.00 35.01 272 ILE A C 1
ATOM 574 O O . ILE A 1 89 ? -1.635 2.621 34.907 1.00 32.57 272 ILE A O 1
ATOM 579 N N . PHE A 1 90 ? -3.712 1.840 35.316 1.00 30.49 273 PHE A N 1
ATOM 580 C CA . PHE A 1 90 ? -3.995 1.482 33.930 1.00 30.37 273 PHE A CA 1
ATOM 581 C C . PHE A 1 90 ? -4.073 2.708 33.024 1.00 32.04 273 PHE A C 1
ATOM 582 O O . PHE A 1 90 ? -3.672 2.659 31.863 1.00 31.71 273 PHE A O 1
ATOM 590 N N . HIS A 1 91 ? -4.611 3.798 33.560 1.00 34.84 274 HIS A N 1
ATOM 591 C CA . HIS A 1 91 ? -4.670 5.067 32.851 1.00 33.12 274 HIS A CA 1
ATOM 592 C C . HIS A 1 91 ? -3.261 5.581 32.612 1.00 34.88 274 HIS A C 1
ATOM 593 O O . HIS A 1 91 ? -2.929 6.065 31.526 1.00 35.73 274 HIS A O 1
ATOM 600 N N . CYS A 1 92 ? -2.427 5.484 33.637 1.00 32.63 275 CYS A N 1
ATOM 601 C CA . CYS A 1 92 ? -1.047 5.927 33.510 1.00 39.42 275 CYS A CA 1
ATOM 602 C C . CYS A 1 92 ? -0.318 5.081 32.474 1.00 35.28 275 CYS A C 1
ATOM 603 O O . CYS A 1 92 ? 0.431 5.609 31.661 1.00 32.85 275 CYS A O 1
ATOM 606 N N . CYS A 1 93 ? -0.555 3.772 32.495 1.00 36.13 276 CYS A N 1
ATOM 607 C CA . CYS A 1 93 ? 0.021 2.878 31.489 1.00 33.14 276 CYS A CA 1
ATOM 608 C C . CYS A 1 93 ? -0.348 3.334 30.089 1.00 31.93 276 CYS A C 1
ATOM 609 O O . CYS A 1 93 ? 0.497 3.381 29.204 1.00 35.64 276 CYS A O 1
ATOM 612 N N . GLN A 1 94 ? -1.619 3.664 29.887 1.00 34.22 277 GLN A N 1
ATOM 613 C CA . GLN A 1 94 ? -2.076 4.107 28.576 1.00 33.23 277 GLN A CA 1
ATOM 614 C C . GLN A 1 94 ? -1.397 5.398 28.140 1.00 32.27 277 GLN A C 1
ATOM 615 O O . GLN A 1 94 ? -0.999 5.523 26.983 1.00 30.97 277 GLN A O 1
ATOM 621 N N . CYS A 1 95 ? -1.263 6.358 29.054 1.00 32.86 278 CYS A N 1
ATOM 622 C CA . CYS A 1 95 ? -0.654 7.639 28.693 1.00 30.95 278 CYS A CA 1
ATOM 623 C C . CYS A 1 95 ? 0.795 7.438 28.282 1.00 32.92 278 CYS A C 1
ATOM 624 O O . CYS A 1 95 ? 1.307 8.115 27.391 1.00 33.40 278 CYS A O 1
ATOM 627 N N . THR A 1 96 ? 1.458 6.503 28.947 1.00 31.62 279 THR A N 1
ATOM 628 C CA . THR A 1 96 ? 2.823 6.135 28.600 1.00 30.78 279 THR A CA 1
ATOM 629 C C . THR A 1 96 ? 2.899 5.509 27.208 1.00 33.91 279 THR A C 1
ATOM 630 O O . THR A 1 96 ? 3.778 5.856 26.424 1.00 31.88 279 THR A O 1
ATOM 634 N N . SER A 1 97 ? 1.983 4.589 26.899 1.00 28.96 280 SER A N 1
ATOM 635 C CA . SER A 1 97 ? 1.971 3.958 25.581 1.00 28.00 280 SER A CA 1
ATOM 636 C C . SER A 1 97 ? 1.676 4.960 24.472 1.00 25.56 280 SER A C 1
ATOM 637 O O . SER A 1 97 ? 2.260 4.896 23.393 1.00 25.74 280 SER A O 1
ATOM 640 N N . VAL A 1 98 ? 0.752 5.874 24.722 1.00 25.62 281 VAL A N 1
ATOM 641 C CA . VAL A 1 98 ? 0.417 6.892 23.719 1.00 26.75 281 VAL A CA 1
ATOM 642 C C . VAL A 1 98 ? 1.656 7.727 23.389 1.00 25.95 281 VAL A C 1
ATOM 643 O O . VAL A 1 98 ? 1.957 7.979 22.226 1.00 27.84 281 VAL A O 1
ATOM 647 N N . GLU A 1 99 ? 2.396 8.131 24.414 1.00 27.20 282 GLU A N 1
ATOM 648 C CA . GLU A 1 99 ? 3.589 8.928 24.184 1.00 27.58 282 GLU A CA 1
ATOM 649 C C . GLU A 1 99 ? 4.663 8.136 23.451 1.00 31.98 282 GLU A C 1
ATOM 650 O O . GLU A 1 99 ? 5.314 8.650 22.528 1.00 31.54 282 GLU A O 1
ATOM 656 N N . THR A 1 100 ? 4.856 6.883 23.847 1.00 25.56 283 THR A N 1
ATOM 657 C CA . THR A 1 100 ? 5.817 6.041 23.147 1.00 25.23 283 THR A CA 1
ATOM 658 C C . THR A 1 100 ? 5.428 5.817 21.689 1.00 28.20 283 THR A C 1
ATOM 659 O O . THR A 1 100 ? 6.300 5.763 20.814 1.00 29.28 283 THR A O 1
ATOM 663 N N . VAL A 1 101 ? 4.126 5.691 21.424 1.00 28.29 284 VAL A N 1
ATOM 664 C CA . VAL A 1 101 ? 3.634 5.510 20.057 1.00 25.19 284 VAL A CA 1
ATOM 665 C C . VAL A 1 101 ? 3.990 6.730 19.219 1.00 27.09 284 VAL A C 1
ATOM 666 O O . VAL A 1 101 ? 4.364 6.628 18.051 1.00 24.19 284 VAL A O 1
ATOM 670 N N . THR A 1 102 ? 3.884 7.896 19.831 1.00 25.95 285 THR A N 1
ATOM 671 C CA . THR A 1 102 ? 4.252 9.129 19.153 1.00 30.96 285 THR A CA 1
ATOM 672 C C . THR A 1 102 ? 5.764 9.132 18.889 1.00 26.23 285 THR A C 1
ATOM 673 O O . THR A 1 102 ? 6.214 9.483 17.816 1.00 29.55 285 THR A O 1
ATOM 677 N N . GLU A 1 103 ? 6.551 8.706 19.865 1.00 31.80 286 GLU A N 1
ATOM 678 C CA . GLU A 1 103 ? 7.995 8.666 19.678 1.00 30.21 286 GLU A CA 1
ATOM 679 C C . GLU A 1 103 ? 8.405 7.685 18.568 1.00 28.28 286 GLU A C 1
ATOM 680 O O . GLU A 1 103 ? 9.290 7.979 17.769 1.00 26.37 286 GLU A O 1
ATOM 686 N N . LEU A 1 104 ? 7.743 6.534 18.512 1.00 28.56 287 LEU A N 1
ATOM 687 C CA . LEU A 1 104 ? 8.059 5.498 17.525 1.00 27.74 287 LEU A CA 1
ATOM 688 C C . LEU A 1 104 ? 7.701 5.947 16.111 1.00 26.80 287 LEU A C 1
ATOM 689 O O . LEU A 1 104 ? 8.373 5.584 15.140 1.00 27.60 287 LEU A O 1
ATOM 694 N N . THR A 1 105 ? 6.638 6.732 15.993 1.00 26.00 288 THR A N 1
ATOM 695 C CA . THR A 1 105 ? 6.213 7.264 14.696 1.00 29.88 288 THR A CA 1
ATOM 696 C C . THR A 1 105 ? 7.310 8.126 14.048 1.00 27.54 288 THR A C 1
ATOM 697 O O . THR A 1 105 ? 7.678 7.934 12.893 1.00 30.34 288 THR A O 1
ATOM 701 N N . GLU A 1 106 ? 7.851 9.056 14.821 1.00 28.09 289 GLU A N 1
ATOM 702 C CA . GLU A 1 106 ? 8.955 9.902 14.383 1.00 28.38 289 GLU A CA 1
ATOM 703 C C . GLU A 1 106 ? 10.250 9.127 14.116 1.00 30.08 289 GLU A C 1
ATOM 704 O O . GLU A 1 106 ? 10.954 9.390 13.158 1.00 29.18 289 GLU A O 1
ATOM 710 N N . PHE A 1 107 ? 10.584 8.189 14.989 1.00 26.90 290 PHE A N 1
ATOM 711 C CA . PHE A 1 107 ? 11.724 7.336 14.738 1.00 26.49 290 PHE A CA 1
ATOM 712 C C . PHE A 1 107 ? 11.533 6.612 13.398 1.00 25.04 290 PHE A C 1
ATOM 713 O O . PHE A 1 107 ? 12.447 6.531 12.587 1.00 30.90 290 PHE A O 1
ATOM 721 N N . ALA A 1 108 ? 10.331 6.106 13.159 1.00 25.25 291 ALA A N 1
ATOM 722 C CA . ALA A 1 108 ? 10.049 5.338 11.953 1.00 26.31 291 ALA A CA 1
ATOM 723 C C . ALA A 1 108 ? 10.241 6.191 10.684 1.00 33.36 291 ALA A C 1
ATOM 724 O O . ALA A 1 108 ? 10.751 5.721 9.671 1.00 34.23 291 ALA A O 1
ATOM 726 N N . LYS A 1 109 ? 9.838 7.452 10.756 1.00 28.44 292 LYS A N 1
ATOM 727 C CA . LYS A 1 109 ? 9.984 8.359 9.624 1.00 35.15 292 LYS A CA 1
ATOM 728 C C . LYS A 1 109 ? 11.429 8.741 9.351 1.00 34.49 292 LYS A C 1
ATOM 729 O O . LYS A 1 109 ? 11.728 9.265 8.283 1.00 42.20 292 LYS A O 1
ATOM 735 N N . ALA A 1 110 ? 12.326 8.471 10.298 1.00 33.73 293 ALA A N 1
ATOM 736 C CA . ALA A 1 110 ? 13.748 8.731 10.078 1.00 31.24 293 ALA A CA 1
ATOM 737 C C . ALA A 1 110 ? 14.476 7.543 9.457 1.00 37.60 293 ALA A C 1
ATOM 738 O O . ALA A 1 110 ? 15.647 7.645 9.120 1.00 39.67 293 ALA A O 1
ATOM 740 N N . ILE A 1 111 ? 13.781 6.420 9.298 1.00 33.03 294 ILE A N 1
ATOM 741 C CA . ILE A 1 111 ? 14.368 5.243 8.669 1.00 35.21 294 ILE A CA 1
ATOM 742 C C . ILE A 1 111 ? 14.259 5.337 7.142 1.00 36.96 294 ILE A C 1
ATOM 743 O O . ILE A 1 111 ? 13.153 5.447 6.607 1.00 40.96 294 ILE A O 1
ATOM 748 N N . PRO A 1 112 ? 15.400 5.265 6.433 1.00 39.80 295 PRO A N 1
ATOM 749 C CA . PRO A 1 112 ? 15.428 5.530 4.988 1.00 37.72 295 PRO A CA 1
ATOM 750 C C . PRO A 1 112 ? 14.420 4.682 4.235 1.00 41.03 295 PRO A C 1
ATOM 751 O O . PRO A 1 112 ? 14.460 3.458 4.315 1.00 44.50 295 PRO A O 1
ATOM 755 N N . GLY A 1 113 ? 13.501 5.331 3.533 1.00 40.19 296 GLY A N 1
ATOM 756 C CA . GLY A 1 113 ? 12.496 4.612 2.776 1.00 41.23 296 GLY A CA 1
ATOM 757 C C . GLY A 1 113 ? 11.146 4.472 3.456 1.00 45.93 296 GLY A C 1
ATOM 758 O O . GLY A 1 113 ? 10.145 4.242 2.781 1.00 43.27 296 GLY A O 1
ATOM 759 N N . PHE A 1 114 ? 11.094 4.600 4.781 1.00 43.96 297 PHE A N 1
ATOM 760 C CA . PHE A 1 114 ? 9.812 4.431 5.462 1.00 36.22 297 PHE A CA 1
ATOM 761 C C . PHE A 1 114 ? 8.830 5.488 4.987 1.00 37.89 297 PHE A C 1
ATOM 762 O O . PHE A 1 114 ? 7.714 5.173 4.586 1.00 35.76 297 PHE A O 1
ATOM 770 N N . ALA A 1 115 ? 9.248 6.749 5.036 1.00 38.32 298 ALA A N 1
ATOM 771 C CA . ALA A 1 115 ? 8.354 7.852 4.687 1.00 38.92 298 ALA A CA 1
ATOM 772 C C . ALA A 1 115 ? 7.978 7.882 3.194 1.00 45.74 298 ALA A C 1
ATOM 773 O O . ALA A 1 115 ? 7.077 8.626 2.792 1.00 50.55 298 ALA A O 1
ATOM 775 N N . ASN A 1 116 ? 8.663 7.077 2.384 1.00 41.51 299 ASN A N 1
ATOM 776 C CA . ASN A 1 116 ? 8.379 6.992 0.950 1.00 47.18 299 ASN A CA 1
ATOM 777 C C . ASN A 1 116 ? 7.259 6.004 0.657 1.00 51.47 299 ASN A C 1
ATOM 778 O O . ASN A 1 116 ? 6.711 5.983 -0.443 1.00 50.69 299 ASN A O 1
ATOM 783 N N . LEU A 1 117 ? 6.934 5.176 1.646 1.00 48.02 300 LEU A N 1
ATOM 784 C CA . LEU A 1 117 ? 5.907 4.157 1.489 1.00 45.14 300 LEU A CA 1
ATOM 785 C C . LEU A 1 117 ? 4.513 4.767 1.400 1.00 46.69 300 LEU A C 1
ATOM 786 O O . LEU A 1 117 ? 4.287 5.895 1.835 1.00 46.33 300 LEU A O 1
ATOM 791 N N . ASP A 1 118 ? 3.584 4.001 0.835 1.00 45.82 301 ASP A N 1
ATOM 792 C CA . ASP A 1 118 ? 2.169 4.346 0.837 1.00 45.89 301 ASP A CA 1
ATOM 793 C C . ASP A 1 118 ? 1.745 4.603 2.273 1.00 43.94 301 ASP A C 1
ATOM 794 O O . ASP A 1 118 ? 2.057 3.816 3.171 1.00 44.84 301 ASP A O 1
ATOM 799 N N . LEU A 1 119 ? 1.039 5.708 2.485 1.00 40.56 302 LEU A N 1
ATOM 800 C CA . LEU A 1 119 ? 0.557 6.079 3.806 1.00 42.57 302 LEU A CA 1
ATOM 801 C C . LEU A 1 119 ? -0.103 4.908 4.531 1.00 42.77 302 LEU A C 1
ATOM 802 O O . LEU A 1 119 ? 0.037 4.760 5.740 1.00 42.62 302 LEU A O 1
ATOM 807 N N . ASN A 1 120 ? -0.835 4.085 3.794 1.00 43.68 303 ASN A N 1
ATOM 808 C CA . ASN A 1 120 ? -1.515 2.946 4.390 1.00 39.15 303 ASN A CA 1
ATOM 809 C C . ASN A 1 120 ? -0.571 1.822 4.803 1.00 37.54 303 ASN A C 1
ATOM 810 O O . ASN A 1 120 ? -0.842 1.091 5.760 1.00 39.54 303 ASN A O 1
ATOM 815 N N . ASP A 1 121 ? 0.523 1.664 4.067 1.00 36.59 304 ASP A N 1
ATOM 816 C CA . ASP A 1 121 ? 1.566 0.721 4.462 1.00 39.80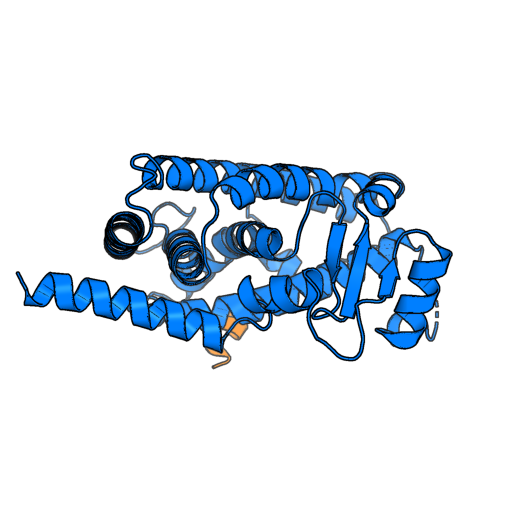 304 ASP A CA 1
ATOM 817 C C . ASP A 1 121 ? 2.319 1.250 5.699 1.00 33.62 304 ASP A C 1
ATOM 818 O O . ASP A 1 121 ? 2.720 0.485 6.569 1.00 36.36 304 ASP A O 1
ATOM 823 N N . GLN A 1 122 ? 2.487 2.564 5.791 1.00 34.11 305 GLN A N 1
ATOM 824 C CA . GLN A 1 122 ? 3.122 3.141 6.973 1.00 39.82 305 GLN A CA 1
ATOM 825 C C . GLN A 1 122 ? 2.268 2.861 8.209 1.00 35.85 305 GLN A C 1
ATOM 826 O O . GLN A 1 122 ? 2.772 2.398 9.221 1.00 36.02 305 GLN A O 1
ATOM 832 N N . VAL A 1 123 ? 0.972 3.140 8.105 1.00 36.29 306 VAL A N 1
ATOM 833 C CA . VAL A 1 123 ? 0.025 2.877 9.179 1.00 34.32 306 VAL A CA 1
ATOM 834 C C . VAL A 1 123 ? 0.092 1.422 9.650 1.00 34.81 306 VAL A C 1
ATOM 835 O O . VAL A 1 123 ? 0.064 1.150 10.840 1.00 30.90 306 VAL A O 1
ATOM 839 N N . THR A 1 124 ? 0.195 0.500 8.700 1.00 30.83 307 THR A N 1
ATOM 840 C CA . THR A 1 124 ? 0.170 -0.926 8.983 1.00 34.43 307 THR A CA 1
ATOM 841 C C . THR A 1 124 ? 1.446 -1.389 9.686 1.00 32.26 307 THR A C 1
ATOM 842 O O . THR A 1 124 ? 1.402 -2.210 10.602 1.00 28.17 307 THR A O 1
ATOM 846 N N . LEU A 1 125 ? 2.588 -0.873 9.247 1.00 31.50 308 LEU A N 1
ATOM 847 C CA . LEU A 1 125 ? 3.844 -1.240 9.883 1.00 32.99 308 LEU A CA 1
ATOM 848 C C . LEU A 1 125 ? 3.829 -0.721 11.316 1.00 34.25 308 LEU A C 1
ATOM 849 O O . LEU A 1 125 ? 4.230 -1.431 12.237 1.00 32.04 308 LEU A O 1
ATOM 854 N N . LEU A 1 126 ? 3.330 0.497 11.511 1.00 29.45 309 LEU A N 1
ATOM 855 C CA . LEU A 1 126 ? 3.234 1.044 12.869 1.00 35.51 309 LEU A CA 1
ATOM 856 C C . LEU A 1 126 ? 2.225 0.301 13.741 1.00 33.92 309 LEU A C 1
ATOM 857 O O . LEU A 1 126 ? 2.528 -0.070 14.874 1.00 31.39 309 LEU A O 1
ATOM 862 N N . LYS A 1 127 ? 1.032 0.085 13.202 1.00 30.34 310 LYS A N 1
ATOM 863 C CA . LYS A 1 127 ? -0.010 -0.655 13.895 1.00 31.19 310 LYS A CA 1
ATOM 864 C C . LYS A 1 127 ? 0.511 -1.964 14.508 1.00 31.42 310 LYS A C 1
ATOM 865 O O . LYS A 1 127 ? 0.365 -2.210 15.711 1.00 32.58 310 LYS A O 1
ATOM 871 N N . TYR A 1 128 ? 1.132 -2.795 13.681 1.00 30.34 311 TYR A N 1
ATOM 872 C CA . TYR A 1 128 ? 1.621 -4.093 14.119 1.00 28.27 311 TYR A CA 1
ATOM 873 C C . TYR A 1 128 ? 2.967 -4.027 14.819 1.00 32.14 311 TYR A C 1
ATOM 874 O O . TYR A 1 128 ? 3.312 -4.917 15.592 1.00 35.77 311 TYR A O 1
ATOM 883 N N . GLY A 1 129 ? 3.716 -2.959 14.578 1.00 28.97 312 GLY A N 1
ATOM 884 C CA . GLY A 1 129 ? 5.040 -2.841 15.157 1.00 30.42 312 GLY A CA 1
ATOM 885 C C . GLY A 1 129 ? 5.135 -2.193 16.528 1.00 27.20 312 GLY A C 1
ATOM 886 O O . GLY A 1 129 ? 5.986 -2.578 17.330 1.00 28.86 312 GLY A O 1
ATOM 887 N N . VAL A 1 130 ? 4.297 -1.200 16.820 1.00 27.29 313 VAL A N 1
ATOM 888 C CA . VAL A 1 130 ? 4.548 -0.402 18.031 1.00 27.50 313 VAL A CA 1
ATOM 889 C C . VAL A 1 130 ? 4.648 -1.216 19.311 1.00 24.68 313 VAL A C 1
ATOM 890 O O . VAL A 1 130 ? 5.563 -1.016 20.088 1.00 25.41 313 VAL A O 1
ATOM 894 N N . TYR A 1 131 ? 3.708 -2.122 19.554 1.00 24.13 314 TYR A N 1
ATOM 895 C CA . TYR A 1 131 ? 3.730 -2.828 20.835 1.00 22.86 314 TYR A CA 1
ATOM 896 C C . TYR A 1 131 ? 4.895 -3.812 20.948 1.00 26.79 314 TYR A C 1
ATOM 897 O O . TYR A 1 131 ? 5.373 -4.076 22.041 1.00 27.35 314 TYR A O 1
ATOM 906 N N . GLU A 1 132 ? 5.363 -4.350 19.826 1.00 23.66 315 GLU A N 1
ATOM 907 C CA . GLU A 1 132 ? 6.555 -5.176 19.871 1.00 24.42 315 GLU A CA 1
ATOM 908 C C . GLU A 1 132 ? 7.762 -4.305 20.251 1.00 24.94 315 GLU A C 1
ATOM 909 O O . GLU A 1 132 ? 8.599 -4.709 21.055 1.00 24.64 315 GLU A O 1
ATOM 915 N N . ALA A 1 133 ? 7.831 -3.101 19.690 1.00 24.78 316 ALA A N 1
ATOM 916 C CA . ALA A 1 133 ? 8.946 -2.182 19.952 1.00 22.79 316 ALA A CA 1
ATOM 917 C C . ALA A 1 133 ? 8.853 -1.661 21.371 1.00 23.20 316 ALA A C 1
ATOM 918 O O . ALA A 1 133 ? 9.847 -1.554 22.082 1.00 22.81 316 ALA A O 1
ATOM 920 N N . ILE A 1 134 ? 7.637 -1.356 21.799 1.00 23.69 317 ILE A N 1
ATOM 921 C CA . ILE A 1 134 ? 7.423 -0.915 23.174 1.00 23.89 317 ILE A CA 1
ATOM 922 C C . ILE A 1 134 ? 7.868 -1.957 24.222 1.00 29.49 317 ILE A C 1
ATOM 923 O O . ILE A 1 134 ? 8.502 -1.614 25.210 1.00 28.83 317 ILE A O 1
ATOM 928 N N . PHE A 1 135 ? 7.525 -3.229 24.041 1.00 24.51 318 PHE A N 1
ATOM 929 C CA . PHE A 1 135 ? 7.940 -4.201 25.057 1.00 29.05 318 PHE A CA 1
ATOM 930 C C . PHE A 1 135 ? 9.455 -4.489 24.991 1.00 26.47 318 PHE A C 1
ATOM 931 O O . PHE A 1 135 ? 10.091 -4.737 26.003 1.00 29.79 318 PHE A O 1
ATOM 939 N N . ALA A 1 136 ? 10.023 -4.430 23.794 1.00 23.83 319 ALA A N 1
ATOM 940 C CA . ALA A 1 136 ? 11.471 -4.499 23.618 1.00 26.33 319 ALA A CA 1
ATOM 941 C C . ALA A 1 136 ? 12.189 -3.383 24.399 1.00 28.22 319 ALA A C 1
ATOM 942 O O . ALA A 1 136 ? 13.147 -3.652 25.129 1.00 27.86 319 ALA A O 1
ATOM 944 N N . MET A 1 137 ? 11.717 -2.141 24.256 1.00 23.15 320 MET A N 1
ATOM 945 C CA . MET A 1 137 ? 12.350 -0.969 24.895 1.00 24.45 320 MET A CA 1
ATOM 946 C C . MET A 1 137 ? 12.057 -0.865 26.369 1.00 24.94 320 MET A C 1
ATOM 947 O O . MET A 1 137 ? 12.837 -0.287 27.131 1.00 26.37 320 MET A O 1
ATOM 952 N N . LEU A 1 138 ? 10.911 -1.400 26.766 1.00 24.95 321 LEU A N 1
ATOM 953 C CA . LEU A 1 138 ? 10.543 -1.476 28.169 1.00 29.27 321 LEU A CA 1
ATOM 954 C C . LEU A 1 138 ? 11.603 -2.228 28.977 1.00 26.40 321 LEU A C 1
ATOM 955 O O . LEU A 1 138 ? 11.855 -1.916 30.140 1.00 26.72 321 LEU A O 1
ATOM 960 N N . SER A 1 139 ? 12.237 -3.216 28.360 1.00 23.72 322 SER A N 1
ATOM 961 C CA . SER A 1 139 ? 13.294 -3.967 29.028 1.00 23.62 322 SER A CA 1
ATOM 962 C C . SER A 1 139 ? 14.401 -3.065 29.603 1.00 26.63 322 SER A C 1
ATOM 963 O O . SER A 1 139 ? 15.003 -3.372 30.644 1.00 21.81 322 SER A O 1
ATOM 966 N N . SER A 1 140 ? 14.670 -1.953 28.919 1.00 25.22 323 SER A N 1
ATOM 967 C CA . SER A 1 140 ? 15.746 -1.042 29.318 1.00 25.83 323 SER A CA 1
ATOM 968 C C . SER A 1 140 ? 15.462 -0.374 30.658 1.00 28.86 323 SER A C 1
ATOM 969 O O . SER A 1 140 ? 16.371 0.152 31.293 1.00 28.45 323 SER A O 1
ATOM 972 N N . VAL A 1 141 ? 14.200 -0.358 31.077 1.00 21.62 324 VAL A N 1
ATOM 973 C CA . VAL A 1 141 ? 13.854 0.342 32.311 1.00 26.72 324 VAL A CA 1
ATOM 974 C C . VAL A 1 141 ? 13.447 -0.650 33.407 1.00 29.79 324 VAL A C 1
ATOM 975 O O . VAL A 1 141 ? 13.014 -0.252 34.488 1.00 30.13 324 VAL A O 1
ATOM 979 N N . MET A 1 142 ? 13.630 -1.936 33.115 1.00 23.22 325 MET A N 1
ATOM 980 C CA . MET A 1 142 ? 13.242 -3.029 34.008 1.00 30.14 325 MET A CA 1
ATOM 981 C C . MET A 1 142 ? 14.457 -3.767 34.588 1.00 28.78 325 MET A C 1
ATOM 982 O O . MET A 1 142 ? 15.420 -4.057 33.879 1.00 24.41 325 MET A O 1
ATOM 987 N N . ASN A 1 143 ? 14.405 -4.060 35.881 1.00 27.39 326 ASN A N 1
ATOM 988 C CA . ASN A 1 143 ? 15.293 -5.061 36.467 1.00 32.47 326 ASN A CA 1
ATOM 989 C C . ASN A 1 143 ? 14.415 -6.057 37.226 1.00 33.28 326 ASN A C 1
ATOM 990 O O . ASN A 1 143 ? 13.179 -5.985 37.152 1.00 30.82 326 ASN A O 1
ATOM 995 N N . LYS A 1 144 ? 15.031 -6.979 37.951 1.00 31.81 327 LYS A N 1
ATOM 996 C CA . LYS A 1 144 ? 14.270 -8.051 38.577 1.00 33.43 327 LYS A CA 1
ATOM 997 C C . LYS A 1 144 ? 13.351 -7.545 39.691 1.00 32.60 327 LYS A C 1
ATOM 998 O O . LYS A 1 144 ? 12.384 -8.222 40.078 1.00 30.20 327 LYS A O 1
ATOM 1004 N N . ASP A 1 145 ? 13.647 -6.363 40.216 1.00 28.76 328 ASP A N 1
ATOM 1005 C CA . ASP A 1 145 ? 12.840 -5.798 41.302 1.00 31.82 328 ASP A CA 1
ATOM 1006 C C . ASP A 1 145 ? 11.687 -4.873 40.854 1.00 31.51 328 ASP A C 1
ATOM 1007 O O . ASP A 1 145 ? 10.714 -4.686 41.586 1.00 28.77 328 ASP A O 1
ATOM 1012 N N . GLY A 1 146 ? 11.806 -4.273 39.672 1.00 30.80 329 GLY A N 1
ATOM 1013 C CA . GLY A 1 146 ? 10.804 -3.321 39.219 1.00 28.94 329 GLY A CA 1
ATOM 1014 C C . GLY A 1 146 ? 11.180 -2.573 37.951 1.00 28.55 329 GLY A C 1
ATOM 1015 O O . GLY A 1 146 ? 12.026 -3.024 37.198 1.00 23.49 329 GLY A O 1
ATOM 1016 N N . MET A 1 147 ? 10.530 -1.433 37.709 1.00 29.37 330 MET A N 1
ATOM 1017 C CA . MET A 1 147 ? 10.759 -0.663 36.487 1.00 29.20 330 MET A CA 1
ATOM 1018 C C . MET A 1 147 ? 10.647 0.843 36.722 1.00 29.02 330 MET A C 1
ATOM 1019 O O . MET A 1 147 ? 9.793 1.295 37.499 1.00 26.63 330 MET A O 1
ATOM 1024 N N . LEU A 1 148 ? 11.498 1.615 36.046 1.00 22.89 331 LEU A N 1
ATOM 1025 C CA . LEU A 1 148 ? 11.352 3.068 36.059 1.00 29.17 331 LEU A CA 1
ATOM 1026 C C . LEU A 1 148 ? 10.024 3.434 35.444 1.00 30.69 331 LEU A C 1
ATOM 1027 O O . LEU A 1 148 ? 9.586 2.793 34.490 1.00 31.99 331 LEU A O 1
ATOM 1032 N N . VAL A 1 149 ? 9.395 4.472 35.990 1.00 29.34 332 VAL A N 1
ATOM 1033 C CA . VAL A 1 149 ? 8.155 5.018 35.442 1.00 30.20 332 VAL A CA 1
ATOM 1034 C C . VAL A 1 149 ? 8.170 6.536 35.551 1.00 28.63 332 VAL A C 1
ATOM 1035 O O . VAL A 1 149 ? 9.078 7.109 36.157 1.00 28.25 332 VAL A O 1
ATOM 1039 N N . ALA A 1 150 ? 7.180 7.188 34.947 1.00 27.11 333 ALA A N 1
ATOM 1040 C CA . ALA A 1 150 ? 7.058 8.640 35.044 1.00 30.05 333 ALA A CA 1
ATOM 1041 C C . ALA A 1 150 ? 8.336 9.357 34.620 1.00 27.76 333 ALA A C 1
ATOM 1042 O O . ALA A 1 150 ? 8.876 10.161 35.376 1.00 26.29 333 ALA A O 1
ATOM 1044 N N . TYR A 1 151 ? 8.814 9.060 33.414 1.00 28.80 334 TYR A N 1
ATOM 1045 C CA . TYR A 1 151 ? 9.992 9.724 32.863 1.00 27.98 334 TYR A CA 1
ATOM 1046 C C . TYR A 1 151 ? 11.188 9.693 33.806 1.00 28.62 334 TYR A C 1
ATOM 1047 O O . TYR A 1 151 ? 11.866 10.693 33.992 1.00 26.49 334 TYR A O 1
ATOM 1056 N N . GLY A 1 152 ? 11.426 8.526 34.397 1.00 31.79 335 GLY A N 1
ATOM 1057 C CA . GLY A 1 152 ? 12.576 8.300 35.249 1.00 29.86 335 GLY A CA 1
ATOM 1058 C C . GLY A 1 152 ? 12.391 8.745 36.695 1.00 32.75 335 GLY A C 1
ATOM 1059 O O . GLY A 1 152 ? 13.284 8.543 37.502 1.00 33.16 335 GLY A O 1
ATOM 1060 N N . ASN A 1 153 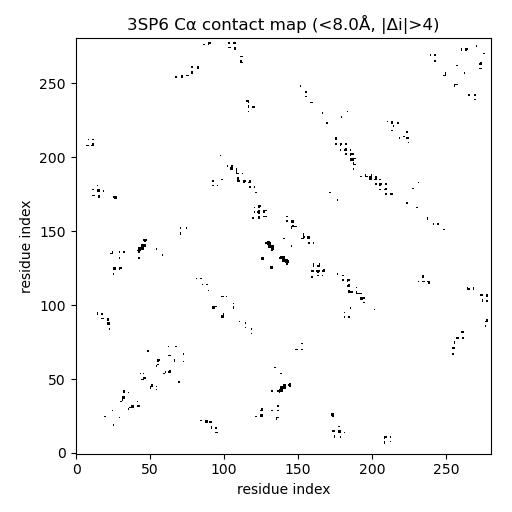? 11.240 9.337 37.029 1.00 33.02 336 ASN A N 1
ATOM 1061 C CA . ASN A 1 153 ? 11.018 9.915 38.374 1.00 31.85 336 ASN A CA 1
ATOM 1062 C C . ASN A 1 153 ? 10.455 8.977 39.449 1.00 30.71 336 ASN A C 1
ATOM 1063 O O . ASN A 1 153 ? 10.458 9.304 40.630 1.00 32.06 336 ASN A O 1
ATOM 1068 N N . GLY A 1 154 ? 9.970 7.813 39.036 1.00 30.46 337 GLY A N 1
ATOM 1069 C CA . GLY A 1 154 ? 9.480 6.821 39.979 1.00 30.64 337 GLY A CA 1
ATOM 1070 C C . GLY A 1 154 ? 9.979 5.442 39.602 1.00 29.86 337 GLY A C 1
ATOM 1071 O O . GLY A 1 154 ? 10.413 5.226 38.476 1.00 26.74 337 GLY A O 1
ATOM 1072 N N . PHE A 1 155 ? 9.919 4.516 40.555 1.00 29.17 338 PHE A N 1
ATOM 1073 C CA . PHE A 1 155 ? 10.302 3.133 40.335 1.00 27.34 338 PHE A CA 1
ATOM 1074 C C . PHE A 1 155 ? 9.204 2.291 40.953 1.00 27.95 338 PHE A C 1
ATOM 1075 O O . PHE A 1 155 ? 8.934 2.386 42.145 1.00 28.17 338 PHE A O 1
ATOM 1083 N N . ILE A 1 156 ? 8.539 1.482 40.149 1.00 25.21 339 ILE A N 1
ATOM 1084 C CA . ILE A 1 156 ? 7.465 0.684 40.701 1.00 26.41 339 ILE A CA 1
ATOM 1085 C C . ILE A 1 156 ? 7.873 -0.783 40.788 1.00 26.72 339 ILE A C 1
ATOM 1086 O O . ILE A 1 156 ? 8.399 -1.342 39.835 1.00 25.48 339 ILE A O 1
ATOM 1091 N N . THR A 1 157 ? 7.638 -1.401 41.941 1.00 25.16 340 THR A N 1
ATOM 1092 C CA . THR A 1 157 ? 8.124 -2.755 42.167 1.00 26.05 340 THR A CA 1
ATOM 1093 C C . THR A 1 157 ? 7.286 -3.792 41.432 1.00 31.64 340 THR A C 1
ATOM 1094 O O . THR A 1 157 ? 6.072 -3.639 41.240 1.00 27.31 340 THR A O 1
ATOM 1098 N N . ARG A 1 158 ? 7.968 -4.850 41.028 1.00 25.34 341 ARG A N 1
ATOM 1099 C CA . ARG A 1 158 ? 7.351 -5.980 40.382 1.00 28.06 341 ARG A CA 1
ATOM 1100 C C . ARG A 1 158 ? 6.334 -6.630 41.323 1.00 28.31 341 ARG A C 1
ATOM 1101 O O . ARG A 1 158 ? 5.239 -7.009 40.908 1.00 29.25 341 ARG A O 1
ATOM 1109 N N . GLU A 1 159 ? 6.695 -6.748 42.596 1.00 33.47 342 GLU A N 1
ATOM 1110 C CA . GLU A 1 159 ? 5.810 -7.381 43.571 1.00 36.52 342 GLU A CA 1
ATOM 1111 C C . GLU A 1 159 ? 4.539 -6.581 43.769 1.00 31.47 342 GLU A C 1
ATOM 1112 O O . GLU A 1 159 ? 3.457 -7.143 43.852 1.00 32.11 342 GLU A O 1
ATOM 1118 N N . PHE A 1 160 ? 4.661 -5.265 43.860 1.00 30.51 343 PHE A N 1
ATOM 1119 C CA . PHE A 1 160 ? 3.458 -4.447 43.981 1.00 30.71 343 PHE A CA 1
ATOM 1120 C C . PHE A 1 160 ? 2.508 -4.675 42.801 1.00 30.43 343 PHE A C 1
ATOM 1121 O O . PHE A 1 160 ? 1.298 -4.809 42.980 1.00 34.18 343 PHE A O 1
ATOM 1129 N N . LEU A 1 161 ? 3.056 -4.724 41.594 1.00 29.44 344 LEU A N 1
ATOM 1130 C CA . LEU A 1 161 ? 2.240 -4.935 40.402 1.00 28.49 344 LEU A CA 1
ATOM 1131 C C . LEU A 1 161 ? 1.545 -6.288 40.426 1.00 32.71 344 LEU A C 1
ATOM 1132 O O . LEU A 1 161 ? 0.371 -6.392 40.081 1.00 31.48 344 LEU A O 1
ATOM 1137 N N . LYS A 1 162 ? 2.285 -7.326 40.813 1.00 35.22 345 LYS A N 1
ATOM 1138 C CA . LYS A 1 162 ? 1.716 -8.664 40.981 1.00 35.33 345 LYS A CA 1
ATOM 1139 C C . LYS A 1 162 ? 0.583 -8.692 41.991 1.00 34.21 345 LYS A C 1
ATOM 1140 O O . LYS A 1 162 ? -0.272 -9.573 41.937 1.00 36.29 345 LYS A O 1
ATOM 1146 N N . SER A 1 163 ? 0.599 -7.746 42.927 1.00 31.35 346 SER A N 1
ATOM 1147 C CA . SER A 1 163 ? -0.335 -7.764 44.050 1.00 33.38 346 SER A CA 1
ATOM 1148 C C . SER A 1 163 ? -1.653 -7.087 43.725 1.00 33.47 346 SER A C 1
ATOM 1149 O O . SER A 1 163 ? -2.575 -7.129 44.526 1.00 35.46 346 SER A O 1
ATOM 1152 N N . LEU A 1 164 ? -1.734 -6.440 42.566 1.00 32.89 347 LEU A N 1
ATOM 1153 C CA . LEU A 1 164 ? -2.965 -5.773 42.151 1.00 30.83 347 LEU A CA 1
ATOM 1154 C C . LEU A 1 164 ? -4.048 -6.831 41.942 1.00 32.34 347 LEU A C 1
ATOM 1155 O O . LEU A 1 164 ? -3.738 -8.007 41.730 1.00 35.68 347 LEU A O 1
ATOM 1160 N N . ARG A 1 165 ? -5.317 -6.438 41.987 1.00 35.98 348 ARG A N 1
ATOM 1161 C CA . ARG A 1 165 ? -6.371 -7.433 41.786 1.00 36.03 348 ARG A CA 1
ATOM 1162 C C . ARG A 1 165 ? -6.447 -7.812 40.317 1.00 38.36 348 ARG A C 1
ATOM 1163 O O . ARG A 1 165 ? -6.036 -7.040 39.444 1.00 33.56 348 ARG A O 1
ATOM 1171 N N . LYS A 1 166 ? -6.962 -9.009 40.052 1.00 38.78 349 LYS A N 1
ATOM 1172 C CA . LYS A 1 166 ? -7.177 -9.456 38.685 1.00 37.74 349 LYS A CA 1
ATOM 1173 C C . LYS A 1 166 ? -8.201 -8.564 38.017 1.00 36.53 349 LYS A C 1
ATOM 1174 O O . LYS A 1 166 ? -9.131 -8.079 38.663 1.00 36.52 349 LYS A O 1
ATOM 1180 N N . PRO A 1 167 ? -8.021 -8.318 36.717 1.00 34.61 350 PRO A N 1
ATOM 1181 C CA . PRO A 1 167 ? -6.941 -8.859 35.888 1.00 40.21 350 PRO A CA 1
ATOM 1182 C C . PRO A 1 167 ? -5.680 -7.984 35.853 1.00 38.45 350 PRO A C 1
ATOM 1183 O O . PRO A 1 167 ? -4.747 -8.289 35.120 1.00 31.32 350 PRO A O 1
ATOM 1187 N N . PHE A 1 168 ? -5.649 -6.906 36.620 1.00 32.45 351 PHE A N 1
ATOM 1188 C CA . PHE A 1 168 ? -4.578 -5.941 36.448 1.00 36.35 351 PHE A CA 1
ATOM 1189 C C . PHE A 1 168 ? -3.188 -6.494 36.797 1.00 38.51 351 PHE A C 1
ATOM 1190 O O . PHE A 1 168 ? -2.192 -6.095 36.201 1.00 37.65 351 PHE A O 1
ATOM 1198 N N . CYS A 1 169 ? -3.136 -7.449 37.720 1.00 34.28 352 CYS A N 1
ATOM 1199 C CA . CYS A 1 169 ? -1.886 -8.069 38.136 1.00 31.71 352 CYS A CA 1
ATOM 1200 C C . CYS A 1 169 ? -1.282 -8.950 37.051 1.00 35.55 352 CYS A C 1
ATOM 1201 O O . CYS A 1 169 ? -0.157 -9.439 37.207 1.00 35.40 352 CYS A O 1
ATOM 1204 N N . ASP A 1 170 ? -2.027 -9.180 35.971 1.00 31.73 353 ASP A N 1
ATOM 1205 C CA . ASP A 1 170 ? -1.563 -10.052 34.892 1.00 32.08 353 ASP A CA 1
ATOM 1206 C C . ASP A 1 170 ? -0.919 -9.280 33.735 1.00 29.13 353 ASP A C 1
ATOM 1207 O O . ASP A 1 170 ? -0.350 -9.859 32.820 1.00 34.62 353 ASP A O 1
ATOM 1212 N N . ILE A 1 171 ? -1.007 -7.966 33.775 1.00 30.41 354 ILE A N 1
ATOM 1213 C CA . ILE A 1 171 ? -0.474 -7.162 32.686 1.00 31.37 354 ILE A CA 1
ATOM 1214 C C . ILE A 1 171 ? 1.047 -7.273 32.539 1.00 32.38 354 ILE A C 1
ATOM 1215 O O . ILE A 1 171 ? 1.545 -7.675 31.484 1.00 31.86 354 ILE A O 1
ATOM 1220 N N . MET A 1 172 ? 1.775 -6.933 33.598 1.00 28.55 355 MET A N 1
ATOM 1221 C CA . MET A 1 172 ? 3.216 -6.701 33.490 1.00 34.09 355 MET A CA 1
ATOM 1222 C C . MET A 1 172 ? 4.121 -7.926 33.657 1.00 32.31 355 MET A C 1
ATOM 1223 O O . MET A 1 172 ? 5.175 -7.993 33.022 1.00 29.91 355 MET A O 1
ATOM 1228 N N . GLU A 1 173 ? 3.721 -8.887 34.493 1.00 29.04 356 GLU A N 1
ATOM 1229 C CA . GLU A 1 173 ? 4.588 -10.041 34.792 1.00 31.40 356 GLU A CA 1
ATOM 1230 C C . GLU A 1 173 ? 5.220 -10.645 33.549 1.00 29.96 356 GLU A C 1
ATOM 1231 O O . GLU A 1 173 ? 6.430 -10.875 33.516 1.00 31.53 356 GLU A O 1
ATOM 1237 N N . PRO A 1 174 ? 4.400 -10.938 32.528 1.00 29.97 357 PRO A N 1
ATOM 1238 C CA . PRO A 1 174 ? 4.919 -11.501 31.279 1.00 30.37 357 PRO A CA 1
ATOM 1239 C C . PRO A 1 174 ? 5.949 -10.587 30.615 1.00 31.85 357 PRO A C 1
ATOM 1240 O O . PRO A 1 174 ? 6.855 -11.075 29.922 1.00 26.93 357 PRO A O 1
ATOM 1244 N N . LYS A 1 175 ? 5.802 -9.276 30.813 1.00 25.14 358 LYS A N 1
ATOM 1245 C CA . LYS A 1 175 ? 6.753 -8.328 30.249 1.00 27.29 358 LYS A CA 1
ATOM 1246 C C . LYS A 1 175 ? 8.054 -8.366 31.025 1.00 26.35 358 LYS A C 1
ATOM 1247 O O . LYS A 1 175 ? 9.121 -8.233 30.446 1.00 30.70 358 LYS A O 1
ATOM 1253 N N . PHE A 1 176 ? 7.958 -8.547 32.340 1.00 28.06 359 PHE A N 1
ATOM 1254 C CA . PHE A 1 176 ? 9.139 -8.737 33.178 1.00 29.45 359 PHE A CA 1
ATOM 1255 C C . PHE A 1 176 ? 9.912 -9.989 32.788 1.00 30.54 359 PHE A C 1
ATOM 1256 O O . PHE A 1 176 ? 11.136 -9.944 32.648 1.00 30.33 359 PHE A O 1
ATOM 1264 N N . ASP A 1 177 ? 9.186 -11.098 32.633 1.00 29.17 360 ASP A N 1
ATOM 1265 C CA . ASP A 1 177 ? 9.743 -12.373 32.174 1.00 28.63 360 ASP A CA 1
ATOM 1266 C C . ASP A 1 177 ? 10.475 -12.228 30.841 1.00 28.11 360 ASP A C 1
ATOM 1267 O O . ASP A 1 177 ? 11.604 -12.703 30.698 1.00 28.96 360 ASP A O 1
ATOM 1272 N N . PHE A 1 178 ? 9.851 -11.567 29.865 1.00 26.10 361 PHE A N 1
ATOM 1273 C CA . PHE A 1 178 ? 10.563 -11.275 28.610 1.00 27.91 361 PHE A CA 1
ATOM 1274 C C . PHE A 1 178 ? 11.828 -10.443 28.854 1.00 22.71 361 PHE A C 1
ATOM 1275 O O . PHE A 1 178 ? 12.889 -10.743 28.315 1.00 27.94 361 PHE A O 1
ATOM 1283 N N . ALA A 1 179 ? 11.710 -9.407 29.678 1.00 24.59 362 ALA A N 1
ATOM 1284 C CA . ALA A 1 179 ? 12.811 -8.473 29.914 1.00 27.45 362 ALA A CA 1
ATOM 1285 C C . ALA A 1 179 ? 14.025 -9.132 30.568 1.00 28.69 362 ALA A C 1
ATOM 1286 O O . ALA A 1 179 ? 15.161 -8.821 30.231 1.00 27.62 362 ALA A O 1
ATOM 1288 N N . MET A 1 180 ? 13.791 -10.015 31.530 1.00 28.39 363 MET A N 1
ATOM 1289 C CA . MET A 1 180 ? 14.911 -10.641 32.219 1.00 28.84 363 MET A CA 1
ATOM 1290 C C . MET A 1 180 ? 15.767 -11.413 31.206 1.00 26.79 363 MET A C 1
ATOM 1291 O O . MET A 1 180 ? 16.993 -11.360 31.260 1.00 30.59 363 MET A O 1
ATOM 1296 N N . LYS A 1 181 ? 15.116 -12.109 30.276 1.00 24.49 364 LYS A N 1
ATOM 1297 C CA . LYS A 1 181 ? 15.822 -12.822 29.209 1.00 32.18 364 LYS A CA 1
ATOM 1298 C C . LYS A 1 181 ? 16.415 -11.884 28.147 1.00 30.93 364 LYS A C 1
ATOM 1299 O O . LYS A 1 181 ? 17.525 -12.100 27.677 1.00 31.98 364 LYS A O 1
ATOM 1305 N N . PHE A 1 182 ? 15.689 -10.837 27.774 1.00 29.09 365 PHE A N 1
ATOM 1306 C CA . PHE A 1 182 ? 16.216 -9.908 26.782 1.00 26.99 365 PHE A CA 1
ATOM 1307 C C . PHE A 1 182 ? 17.442 -9.202 27.342 1.00 30.29 365 PHE A C 1
ATOM 1308 O O . PHE A 1 182 ? 18.457 -9.059 26.652 1.00 28.41 365 PHE A O 1
ATOM 1316 N N . ASN A 1 183 ? 17.345 -8.762 28.601 1.00 26.75 366 ASN A N 1
ATOM 1317 C CA . ASN A 1 183 ? 18.440 -8.042 29.257 1.00 31.47 366 ASN A CA 1
ATOM 1318 C C . ASN A 1 183 ? 19.740 -8.851 29.432 1.00 31.20 366 ASN A C 1
ATOM 1319 O O . ASN A 1 183 ? 20.827 -8.271 29.504 1.00 28.01 366 ASN A O 1
ATOM 1324 N N . ALA A 1 184 ? 19.621 -10.174 29.534 1.00 27.08 367 ALA A N 1
ATOM 1325 C CA . ALA A 1 184 ? 20.782 -11.044 29.683 1.00 28.94 367 ALA A CA 1
ATOM 1326 C C . ALA A 1 184 ? 21.633 -11.051 28.414 1.00 28.38 367 ALA A C 1
ATOM 1327 O O . ALA A 1 184 ? 22.801 -11.432 28.445 1.00 36.08 367 ALA A O 1
ATOM 1329 N N . LEU A 1 185 ? 21.041 -10.628 27.303 1.00 28.50 368 LEU A N 1
ATOM 1330 C CA . LEU A 1 185 ? 21.772 -10.460 26.047 1.00 27.86 368 LEU A CA 1
ATOM 1331 C C . LEU A 1 185 ? 22.786 -9.323 26.096 1.00 25.86 368 LEU A C 1
ATOM 1332 O O . LEU A 1 185 ? 23.659 -9.252 25.246 1.00 31.46 368 LEU A O 1
ATOM 1337 N N . GLU A 1 186 ? 22.642 -8.421 27.070 1.00 28.73 369 GLU A N 1
ATOM 1338 C CA . GLU A 1 186 ? 23.538 -7.263 27.261 1.00 31.71 369 GLU A CA 1
ATOM 1339 C C . GLU A 1 186 ? 23.689 -6.356 26.031 1.00 29.82 369 GLU A C 1
ATOM 1340 O O . GLU A 1 186 ? 24.794 -5.925 25.697 1.00 32.63 369 GLU A O 1
ATOM 1346 N N . LEU A 1 187 ? 22.582 -6.048 25.369 1.00 27.24 370 LEU A N 1
ATOM 1347 C CA . LEU A 1 187 ? 22.621 -5.153 24.216 1.00 29.68 370 LEU A CA 1
ATOM 1348 C C . LEU A 1 187 ? 22.850 -3.737 24.714 1.00 27.85 370 LEU A C 1
ATOM 1349 O O . LEU A 1 187 ? 22.512 -3.432 25.847 1.00 27.28 370 LEU A O 1
ATOM 1354 N N . ASP A 1 188 ? 23.431 -2.877 23.885 1.00 27.44 371 ASP A N 1
ATOM 1355 C CA . ASP A 1 188 ? 23.469 -1.447 24.207 1.00 33.29 371 ASP A CA 1
ATOM 1356 C C . ASP A 1 188 ? 22.497 -0.728 23.273 1.00 29.87 371 ASP A C 1
ATOM 1357 O O . ASP A 1 188 ? 21.914 -1.363 22.387 1.00 30.41 371 ASP A O 1
ATOM 1362 N N . ASP A 1 189 ? 22.300 0.573 23.473 1.00 26.61 372 ASP A N 1
ATOM 1363 C CA . ASP A 1 189 ? 21.384 1.356 22.642 1.00 27.33 372 ASP A CA 1
ATOM 1364 C C . ASP A 1 189 ? 21.677 1.271 21.140 1.00 29.81 372 ASP A C 1
ATOM 1365 O O . ASP A 1 189 ? 20.753 1.389 20.327 1.00 30.58 372 ASP A O 1
ATOM 1370 N N . SER A 1 190 ? 22.940 1.101 20.752 1.00 26.95 373 SER A N 1
ATOM 1371 C CA . SER A 1 190 ? 23.230 1.016 19.317 1.00 28.59 373 SER A CA 1
ATOM 1372 C C . SER A 1 190 ? 22.657 -0.280 18.741 1.00 27.98 373 SER A C 1
ATOM 1373 O O . SER A 1 190 ? 22.209 -0.302 17.602 1.00 27.74 373 SER A O 1
ATOM 1376 N N . ASP A 1 191 ? 22.661 -1.345 19.538 1.00 24.88 374 ASP A N 1
ATOM 1377 C CA . ASP A 1 191 ? 22.028 -2.612 19.152 1.00 26.27 374 ASP A CA 1
ATOM 1378 C C . ASP A 1 191 ? 20.501 -2.480 19.105 1.00 27.04 374 ASP A C 1
ATOM 1379 O O . ASP A 1 191 ? 19.844 -2.938 18.181 1.00 24.73 374 ASP A O 1
ATOM 1384 N N . ILE A 1 192 ? 19.949 -1.871 20.146 1.00 22.78 375 ILE A N 1
ATOM 1385 C CA . ILE A 1 192 ? 18.512 -1.796 20.333 1.00 24.69 375 ILE A CA 1
ATOM 1386 C C . ILE A 1 192 ? 17.844 -0.912 19.287 1.00 22.32 375 ILE A C 1
ATOM 1387 O O . ILE A 1 192 ? 16.766 -1.237 18.808 1.00 23.18 375 ILE A O 1
ATOM 1392 N N . SER A 1 193 ? 18.489 0.189 18.906 1.00 23.55 376 SER A N 1
ATOM 1393 C CA . SER A 1 193 ? 17.952 1.028 17.831 1.00 23.06 376 SER A CA 1
ATOM 1394 C C . SER A 1 193 ? 17.741 0.226 16.540 1.00 24.28 376 SER A C 1
ATOM 1395 O O . SER A 1 193 ? 16.738 0.397 15.854 1.00 24.09 376 SER A O 1
ATOM 1398 N N . LEU A 1 194 ? 18.676 -0.665 16.221 1.00 24.89 377 LEU A N 1
ATOM 1399 C CA . LEU A 1 194 ? 18.576 -1.460 14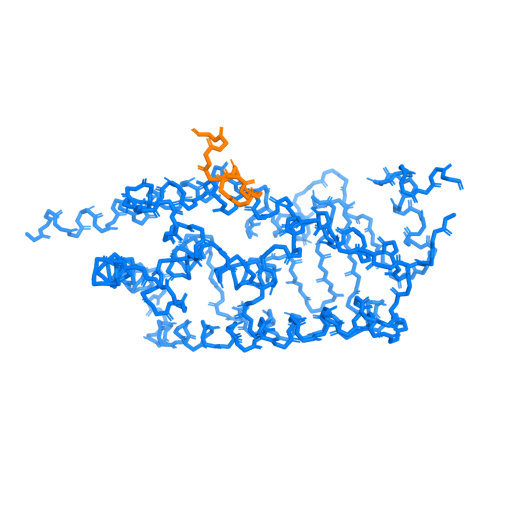.992 1.00 28.44 377 LEU A CA 1
ATOM 1400 C C . LEU A 1 194 ? 17.487 -2.529 15.090 1.00 24.79 377 LEU A C 1
ATOM 1401 O O . LEU A 1 194 ? 16.761 -2.786 14.131 1.00 28.47 377 LEU A O 1
ATOM 1406 N N . PHE A 1 195 ? 17.408 -3.166 16.251 1.00 24.93 378 PHE A N 1
ATOM 1407 C CA . PHE A 1 195 ? 16.371 -4.151 16.536 1.00 24.76 378 PHE A CA 1
ATOM 1408 C C . PHE A 1 195 ? 14.985 -3.527 16.367 1.00 23.53 378 PHE A C 1
ATOM 1409 O O . PHE A 1 195 ? 14.118 -4.080 15.700 1.00 25.36 378 PHE A O 1
ATOM 1417 N N . VAL A 1 196 ? 14.776 -2.364 16.972 1.00 26.40 379 VAL A N 1
ATOM 1418 C CA . VAL A 1 196 ? 13.501 -1.660 16.837 1.00 22.98 379 VAL A CA 1
ATOM 1419 C C . VAL A 1 196 ? 13.248 -1.308 15.355 1.00 26.08 379 VAL A C 1
ATOM 1420 O O . VAL A 1 196 ? 12.138 -1.460 14.849 1.00 27.50 379 VAL A O 1
ATOM 1424 N N . ALA A 1 197 ? 14.277 -0.873 14.634 1.00 25.85 380 ALA A N 1
ATOM 1425 C CA . ALA A 1 197 ? 14.088 -0.617 13.198 1.00 29.90 380 ALA A CA 1
ATOM 1426 C C . ALA A 1 197 ? 13.614 -1.867 12.435 1.00 29.70 380 ALA A C 1
ATOM 1427 O O . ALA A 1 197 ? 12.760 -1.771 11.569 1.00 27.18 380 ALA A O 1
ATOM 1429 N N . ALA A 1 198 ? 14.189 -3.027 12.747 1.00 26.02 381 ALA A N 1
ATOM 1430 C CA . ALA A 1 198 ? 13.860 -4.262 12.042 1.00 25.74 381 ALA A CA 1
ATOM 1431 C C . ALA A 1 198 ? 12.454 -4.744 12.405 1.00 30.15 381 ALA A C 1
ATOM 1432 O O . ALA A 1 198 ? 11.771 -5.357 11.590 1.00 28.14 381 ALA A O 1
ATOM 1434 N N . ILE A 1 199 ? 12.022 -4.449 13.630 1.00 29.18 382 ILE A N 1
ATOM 1435 C CA . ILE A 1 199 ? 10.663 -4.740 14.046 1.00 26.79 382 ILE A CA 1
ATOM 1436 C C . ILE A 1 199 ? 9.658 -3.940 13.235 1.00 28.20 382 ILE A C 1
ATOM 1437 O O . ILE A 1 199 ? 8.610 -4.461 12.821 1.00 28.66 382 ILE A O 1
ATOM 1442 N N . ILE A 1 200 ? 9.961 -2.669 13.023 1.00 27.93 383 ILE A N 1
ATOM 1443 C CA . ILE A 1 200 ? 9.079 -1.801 12.234 1.00 29.07 383 ILE A CA 1
ATOM 1444 C C . ILE A 1 200 ? 9.024 -2.172 10.748 1.00 33.05 383 ILE A C 1
ATOM 1445 O O . ILE A 1 200 ? 7.948 -2.192 10.153 1.00 29.85 383 ILE A O 1
ATOM 1450 N N . CYS A 1 201 ? 10.181 -2.446 10.149 1.00 31.88 384 CYS A N 1
ATOM 1451 C CA . CYS A 1 201 ? 10.264 -2.719 8.713 1.00 32.79 384 CYS A CA 1
ATOM 1452 C C . CYS A 1 201 ? 10.105 -4.199 8.436 1.00 34.53 384 CYS A C 1
ATOM 1453 O O . CYS A 1 201 ? 11.082 -4.898 8.190 1.00 42.11 384 CYS A O 1
ATOM 1456 N N . CYS A 1 202 ? 8.871 -4.671 8.495 1.00 33.62 385 CYS A N 1
ATOM 1457 C CA . CYS A 1 202 ? 8.585 -6.093 8.483 1.00 37.57 385 CYS A CA 1
ATOM 1458 C C . CYS A 1 202 ? 7.631 -6.398 7.338 1.00 38.34 385 CYS A C 1
ATOM 1459 O O . CYS A 1 202 ? 6.501 -5.938 7.339 1.00 34.84 385 CYS A O 1
ATOM 1462 N N . GLY A 1 203 ? 8.095 -7.169 6.361 1.00 42.47 386 GLY A N 1
ATOM 1463 C CA . GLY A 1 203 ? 7.331 -7.392 5.148 1.00 39.87 386 GLY A CA 1
ATOM 1464 C C . GLY A 1 203 ? 6.081 -8.231 5.312 1.00 42.63 386 GLY A C 1
ATOM 1465 O O . GLY A 1 203 ? 5.205 -8.217 4.454 1.00 47.58 386 GLY A O 1
ATOM 1466 N N . ASP A 1 204 ? 5.980 -8.956 6.416 1.00 42.68 387 ASP A N 1
ATOM 1467 C CA . ASP A 1 204 ? 4.889 -9.905 6.568 1.00 45.24 387 ASP A CA 1
ATOM 1468 C C . ASP A 1 204 ? 3.809 -9.464 7.562 1.00 44.74 387 ASP A C 1
ATOM 1469 O O . ASP A 1 204 ? 3.180 -10.298 8.205 1.00 52.05 387 ASP A O 1
ATOM 1474 N N . ARG A 1 205 ? 3.588 -8.159 7.679 1.00 42.30 388 ARG A N 1
ATOM 1475 C CA . ARG A 1 205 ? 2.440 -7.667 8.428 1.00 40.69 388 ARG A CA 1
ATOM 1476 C C . ARG A 1 205 ? 1.178 -7.954 7.630 1.00 43.51 388 ARG A C 1
ATOM 1477 O O . ARG A 1 205 ? 1.206 -7.925 6.405 1.00 44.93 388 ARG A O 1
ATOM 1485 N N . PRO A 1 206 ? 0.062 -8.231 8.324 1.00 43.91 389 PRO A N 1
ATOM 1486 C CA . PRO A 1 206 ? -1.203 -8.485 7.629 1.00 47.91 389 PRO A CA 1
ATOM 1487 C C . PRO A 1 206 ? -1.641 -7.272 6.820 1.00 42.24 389 PRO A C 1
ATOM 1488 O O . PRO A 1 206 ? -1.545 -6.154 7.305 1.00 42.70 389 PRO A O 1
ATOM 1492 N N . GLY A 1 207 ? -2.086 -7.497 5.592 1.00 38.94 390 GLY A N 1
ATOM 1493 C CA . GLY A 1 207 ? -2.725 -6.458 4.806 1.00 41.83 390 GLY A CA 1
ATOM 1494 C C . GLY A 1 207 ? -1.870 -5.430 4.091 1.00 39.98 390 GLY A C 1
ATOM 1495 O O . GLY A 1 207 ? -2.392 -4.410 3.661 1.00 42.85 390 GLY A O 1
ATOM 1496 N N . LEU A 1 208 ? -0.571 -5.679 3.959 1.00 46.74 391 LEU A N 1
ATOM 1497 C CA . LEU A 1 208 ? 0.315 -4.734 3.271 1.00 43.85 391 LEU A CA 1
ATOM 1498 C C . LEU A 1 208 ? 0.028 -4.684 1.776 1.00 44.24 391 LEU A C 1
ATOM 1499 O O . LEU A 1 208 ? -0.299 -5.695 1.171 1.00 44.99 391 LEU A O 1
ATOM 1504 N N . LEU A 1 209 ? 0.179 -3.509 1.182 1.00 45.38 392 LEU A N 1
ATOM 1505 C CA . LEU A 1 209 ? 0.003 -3.354 -0.252 1.00 48.61 392 LEU A CA 1
ATOM 1506 C C . LEU A 1 209 ? 1.285 -3.724 -1.007 1.00 52.08 392 LEU A C 1
ATOM 1507 O O . LEU A 1 209 ? 1.328 -4.724 -1.728 1.00 48.93 392 LEU A O 1
ATOM 1512 N N . ASN A 1 210 ? 2.331 -2.923 -0.825 1.00 50.70 393 ASN A N 1
ATOM 1513 C CA . ASN A 1 210 ? 3.585 -3.124 -1.540 1.00 47.55 393 ASN A CA 1
ATOM 1514 C C . ASN A 1 210 ? 4.556 -4.017 -0.773 1.00 49.86 393 ASN A C 1
ATOM 1515 O O . ASN A 1 210 ? 5.573 -3.558 -0.253 1.00 44.33 393 ASN A O 1
ATOM 1520 N N . VAL A 1 211 ? 4.223 -5.302 -0.720 1.00 43.14 394 VAL A N 1
ATOM 1521 C CA . VAL A 1 211 ? 4.948 -6.264 0.093 1.00 47.54 394 VAL A CA 1
ATOM 1522 C C . VAL A 1 211 ? 6.381 -6.486 -0.383 1.00 44.95 394 VAL A C 1
ATOM 1523 O O . VAL A 1 211 ? 7.305 -6.592 0.428 1.00 43.07 394 VAL A O 1
ATOM 1527 N N . GLY A 1 212 ? 6.561 -6.563 -1.696 1.00 42.24 395 GLY A N 1
ATOM 1528 C CA . GLY A 1 212 ? 7.860 -6.858 -2.276 1.00 41.74 395 GLY A CA 1
ATOM 1529 C C . GLY A 1 212 ? 8.911 -5.822 -1.932 1.00 39.49 395 GLY A C 1
ATOM 1530 O O . GLY A 1 212 ? 10.054 -6.163 -1.625 1.00 44.66 395 GLY A O 1
ATOM 1531 N N . HIS A 1 213 ? 8.517 -4.555 -1.982 1.00 43.87 396 HIS A N 1
ATOM 1532 C CA . HIS A 1 213 ? 9.398 -3.442 -1.638 1.00 46.97 396 HIS A CA 1
ATOM 1533 C C . HIS A 1 213 ? 9.749 -3.410 -0.153 1.00 45.64 396 HIS A C 1
ATOM 1534 O O . HIS A 1 213 ? 10.859 -3.038 0.231 1.00 45.17 396 HIS A O 1
ATOM 1541 N N . ILE A 1 214 ? 8.794 -3.775 0.687 1.00 40.46 397 ILE A N 1
ATOM 1542 C CA . ILE A 1 214 ? 9.003 -3.682 2.123 1.00 39.81 397 ILE A CA 1
ATOM 1543 C C . ILE A 1 214 ? 9.875 -4.840 2.614 1.00 39.94 397 ILE A C 1
ATOM 1544 O O . ILE A 1 214 ? 10.683 -4.674 3.530 1.00 41.43 397 ILE A O 1
ATOM 1549 N N . GLU A 1 215 ? 9.732 -5.998 1.978 1.00 38.49 398 GLU A N 1
ATOM 1550 C CA . GLU A 1 215 ? 10.598 -7.143 2.246 1.00 40.78 398 GLU A CA 1
ATOM 1551 C C . GLU A 1 215 ? 12.052 -6.799 1.943 1.00 39.62 398 GLU A C 1
ATOM 1552 O O . GLU A 1 215 ? 12.964 -7.267 2.618 1.00 42.21 398 GLU A O 1
ATOM 1558 N N . LYS A 1 216 ? 12.261 -5.991 0.913 1.00 35.40 399 LYS A N 1
ATOM 1559 C CA . LYS A 1 216 ? 13.603 -5.576 0.524 1.00 45.40 399 LYS A CA 1
ATOM 1560 C C . LYS A 1 216 ? 14.146 -4.583 1.548 1.00 41.63 399 LYS A C 1
ATOM 1561 O O . LYS A 1 216 ? 15.299 -4.657 1.974 1.00 37.63 399 LYS A O 1
ATOM 1567 N N . MET A 1 217 ? 13.292 -3.654 1.948 1.00 36.21 400 MET A N 1
ATOM 1568 C CA . MET A 1 217 ? 13.639 -2.710 2.982 1.00 37.00 400 MET A CA 1
ATOM 1569 C C . MET A 1 217 ? 13.985 -3.457 4.276 1.00 35.15 400 MET A C 1
ATOM 1570 O O . MET A 1 217 ? 14.993 -3.158 4.917 1.00 33.85 400 MET A O 1
ATOM 1575 N N . GLN A 1 218 ? 13.153 -4.435 4.639 1.00 36.42 401 GLN A N 1
ATOM 1576 C CA . GLN A 1 218 ? 13.396 -5.301 5.802 1.00 35.49 401 GLN A CA 1
ATOM 1577 C C . GLN A 1 218 ? 14.770 -5.963 5.713 1.00 36.48 401 GLN A C 1
ATOM 1578 O O . GLN A 1 218 ? 15.587 -5.857 6.629 1.00 31.68 401 GLN A O 1
ATOM 1584 N N . GLU A 1 219 ? 15.017 -6.645 4.599 1.00 35.32 402 GLU A N 1
ATOM 1585 C CA . GLU A 1 219 ? 16.299 -7.299 4.369 1.00 36.93 402 GLU A CA 1
ATOM 1586 C C . GLU A 1 219 ? 17.487 -6.338 4.498 1.00 37.43 402 GLU A C 1
ATOM 1587 O O . GLU A 1 219 ? 18.540 -6.707 5.012 1.00 39.45 402 GLU A O 1
ATOM 1593 N N . GLY A 1 220 ? 17.332 -5.109 4.024 1.00 37.22 403 GLY A N 1
ATOM 1594 C CA . GLY A 1 220 ? 18.389 -4.124 4.168 1.00 33.44 403 GLY A CA 1
ATOM 1595 C C . GLY A 1 220 ? 18.693 -3.842 5.637 1.00 38.99 403 GLY A C 1
ATOM 1596 O O . GLY A 1 220 ? 19.850 -3.835 6.074 1.00 35.85 403 GLY A O 1
ATOM 1597 N N . ILE A 1 221 ? 17.641 -3.615 6.409 1.00 34.87 404 ILE A N 1
ATOM 1598 C CA . ILE A 1 221 ? 17.779 -3.330 7.830 1.00 33.71 404 ILE A CA 1
ATOM 1599 C C . ILE A 1 221 ? 18.378 -4.497 8.595 1.00 30.31 404 ILE A C 1
ATOM 1600 O O . ILE A 1 221 ? 19.253 -4.310 9.433 1.00 38.05 404 ILE A O 1
ATOM 1605 N N . VAL A 1 222 ? 17.895 -5.700 8.321 1.00 31.11 405 VAL A N 1
ATOM 1606 C CA . VAL A 1 222 ? 18.402 -6.894 8.993 1.00 34.15 405 VAL A CA 1
ATOM 1607 C C . VAL A 1 222 ? 19.882 -7.099 8.664 1.00 33.90 405 VAL A C 1
ATOM 1608 O O . VAL A 1 222 ? 20.654 -7.559 9.498 1.00 32.39 405 VAL A O 1
ATOM 1612 N N . HIS A 1 223 ? 20.273 -6.753 7.440 1.00 31.38 406 HIS A N 1
ATOM 1613 C CA . HIS A 1 223 ? 21.667 -6.849 7.031 1.00 33.65 406 HIS A CA 1
ATOM 1614 C C . HIS A 1 223 ? 22.521 -5.930 7.903 1.00 36.45 406 HIS A C 1
ATOM 1615 O O . HIS A 1 223 ? 23.548 -6.338 8.439 1.00 35.34 406 HIS A O 1
ATOM 1622 N N . VAL A 1 224 ? 22.085 -4.687 8.044 1.00 32.25 407 VAL A N 1
ATOM 1623 C CA . VAL A 1 224 ? 22.750 -3.746 8.943 1.00 37.69 407 VAL A CA 1
ATOM 1624 C C . VAL A 1 224 ? 22.821 -4.328 10.356 1.00 30.51 407 VAL A C 1
ATOM 1625 O O . VAL A 1 224 ? 23.888 -4.441 10.935 1.00 31.24 407 VAL A O 1
ATOM 1629 N N . LEU A 1 225 ? 21.680 -4.730 10.899 1.00 32.80 408 LEU A N 1
ATOM 1630 C CA . LEU A 1 225 ? 21.664 -5.310 12.244 1.00 33.43 408 LEU A CA 1
ATOM 1631 C C . LEU A 1 225 ? 22.650 -6.482 12.393 1.00 29.46 408 LEU A C 1
ATOM 1632 O O . LEU A 1 225 ? 23.455 -6.508 13.304 1.00 28.29 408 LEU A O 1
ATOM 1637 N N . ARG A 1 226 ? 22.593 -7.443 11.478 1.00 32.43 409 ARG A N 1
ATOM 1638 C CA . ARG A 1 226 ? 23.480 -8.611 11.523 1.00 32.90 409 ARG A CA 1
ATOM 1639 C C . ARG A 1 226 ? 24.964 -8.245 11.553 1.00 31.31 409 ARG A C 1
ATOM 1640 O O . ARG A 1 226 ? 25.735 -8.785 12.344 1.00 33.10 409 ARG A O 1
ATOM 1648 N N . LEU A 1 227 ? 25.373 -7.328 10.688 1.00 31.40 410 LEU A N 1
ATOM 1649 C CA . LEU A 1 227 ? 26.757 -6.880 10.686 1.00 33.87 410 LEU A CA 1
ATOM 1650 C C . LEU A 1 227 ? 27.111 -6.086 11.939 1.00 36.19 410 LEU A C 1
ATOM 1651 O O . LEU A 1 227 ? 28.207 -6.241 12.486 1.00 33.95 410 LEU A O 1
ATOM 1656 N N . HIS A 1 228 ? 26.190 -5.239 12.404 1.00 29.83 411 HIS A N 1
ATOM 1657 C CA . HIS A 1 228 ? 26.466 -4.469 13.614 1.00 32.51 411 HIS A CA 1
ATOM 1658 C C . HIS A 1 228 ? 26.708 -5.381 14.820 1.00 31.70 411 HIS A C 1
ATOM 1659 O O . HIS A 1 228 ? 27.633 -5.155 15.605 1.00 30.31 411 HIS A O 1
ATOM 1666 N N . LEU A 1 229 ? 25.869 -6.405 14.966 1.00 29.93 412 LEU A N 1
ATOM 1667 C CA . LEU A 1 229 ? 26.011 -7.368 16.057 1.00 33.27 412 LEU A CA 1
ATOM 1668 C C . LEU A 1 229 ? 27.335 -8.134 15.953 1.00 31.82 412 LEU A C 1
ATOM 1669 O O . LEU A 1 229 ? 27.947 -8.481 16.964 1.00 34.44 412 LEU A O 1
ATOM 1674 N N . GLN A 1 230 ? 27.765 -8.417 14.728 1.00 32.51 413 GLN A N 1
ATOM 1675 C CA . GLN A 1 230 ? 29.060 -9.065 14.510 1.00 40.65 413 GLN A CA 1
ATOM 1676 C C . GLN A 1 230 ? 30.220 -8.206 15.022 1.00 33.90 413 GLN A C 1
ATOM 1677 O O . GLN A 1 230 ? 31.101 -8.685 15.742 1.00 36.58 413 GLN A O 1
ATOM 1683 N N . SER A 1 231 ? 30.223 -6.933 14.645 1.00 34.78 414 SER A N 1
ATOM 1684 C CA . SER A 1 231 ? 31.220 -5.979 15.149 1.00 36.54 414 SER A CA 1
ATOM 1685 C C . SER A 1 231 ? 31.110 -5.721 16.657 1.00 37.86 414 SER A C 1
ATOM 1686 O O . SER A 1 231 ? 32.120 -5.657 17.363 1.00 34.90 414 SER A O 1
ATOM 1689 N N . ASN A 1 232 ? 29.880 -5.554 17.138 1.00 33.06 415 ASN A N 1
ATOM 1690 C CA . ASN A 1 232 ? 29.643 -5.032 18.482 1.00 30.67 415 ASN A CA 1
ATOM 1691 C C . ASN A 1 232 ? 29.627 -6.117 19.557 1.00 30.73 415 ASN A C 1
ATOM 1692 O O . ASN A 1 232 ? 29.849 -5.830 20.738 1.00 27.16 415 ASN A O 1
ATOM 1697 N N . HIS A 1 233 ? 29.372 -7.358 19.144 1.00 26.53 416 HIS A N 1
ATOM 1698 C CA . HIS A 1 233 ? 29.347 -8.498 20.066 1.00 30.71 416 HIS A CA 1
ATOM 1699 C C . HIS A 1 233 ? 30.103 -9.720 19.525 1.00 34.67 416 HIS A C 1
ATOM 1700 O O . HIS A 1 233 ? 29.498 -10.755 19.264 1.00 30.91 416 HIS A O 1
ATOM 1707 N N . PRO A 1 234 ? 31.431 -9.610 19.371 1.00 33.26 417 PRO A N 1
ATOM 1708 C CA . PRO A 1 234 ? 32.195 -10.712 18.776 1.00 32.73 417 PRO A CA 1
ATOM 1709 C C . PRO A 1 234 ? 32.278 -11.905 19.724 1.00 37.33 417 PRO A C 1
ATOM 1710 O O . PRO A 1 234 ? 32.742 -12.971 19.338 1.00 39.86 417 PRO A O 1
ATOM 1714 N N . ASP A 1 235 ? 31.834 -11.714 20.957 1.00 34.23 418 ASP A N 1
ATOM 1715 C CA . ASP A 1 235 ? 31.860 -12.771 21.963 1.00 37.24 418 ASP A CA 1
ATOM 1716 C C . ASP A 1 235 ? 30.650 -13.698 21.878 1.00 38.33 418 ASP A C 1
ATOM 1717 O O . ASP A 1 235 ? 30.647 -14.752 22.499 1.00 35.11 418 ASP A O 1
ATOM 1722 N N . ASP A 1 236 ? 29.607 -13.288 21.154 1.00 35.94 419 ASP A N 1
ATOM 1723 C CA . ASP A 1 236 ? 28.340 -14.039 21.138 1.00 35.63 419 ASP A CA 1
ATOM 1724 C C . ASP A 1 236 ? 27.937 -14.330 19.698 1.00 34.70 419 ASP A C 1
ATOM 1725 O O . ASP A 1 236 ? 27.234 -13.537 19.066 1.00 32.02 419 ASP A O 1
ATOM 1730 N N . ILE A 1 237 ? 28.398 -15.455 19.165 1.00 31.44 420 ILE A N 1
ATOM 1731 C CA . ILE A 1 237 ? 28.266 -15.684 17.730 1.00 34.93 420 ILE A CA 1
ATOM 1732 C C . ILE A 1 237 ? 26.836 -16.020 17.346 1.00 36.94 420 ILE A C 1
ATOM 1733 O O . ILE A 1 237 ? 26.455 -15.874 16.189 1.00 37.10 420 ILE A O 1
ATOM 1738 N N . PHE A 1 238 ? 26.042 -16.454 18.317 1.00 34.61 421 PHE A N 1
ATOM 1739 C CA . PHE A 1 238 ? 24.642 -16.758 18.061 1.00 33.39 421 PHE A CA 1
ATOM 1740 C C . PHE A 1 238 ? 23.709 -15.581 18.330 1.00 32.90 421 PHE A C 1
ATOM 1741 O O . PHE A 1 238 ? 22.497 -15.772 18.351 1.00 34.19 421 PHE A O 1
ATOM 1749 N N . LEU A 1 239 ? 24.252 -14.389 18.580 1.00 29.17 422 LEU A N 1
ATOM 1750 C CA . LEU A 1 239 ? 23.412 -13.257 19.008 1.00 29.44 422 LEU A CA 1
ATOM 1751 C C . LEU A 1 239 ? 22.271 -12.903 18.026 1.00 24.37 422 LEU A C 1
ATOM 1752 O O . LEU A 1 239 ? 21.152 -12.606 18.428 1.00 25.22 422 LEU A O 1
ATOM 1757 N N . PHE A 1 240 ? 22.554 -12.953 16.737 1.00 26.53 423 PHE A N 1
ATOM 1758 C CA . PHE A 1 240 ? 21.554 -12.629 15.733 1.00 30.04 423 PHE A CA 1
ATOM 1759 C C . PHE A 1 240 ? 20.364 -13.642 15.670 1.00 28.85 423 PHE A C 1
ATOM 1760 O O . PHE A 1 240 ? 19.208 -13.230 15.661 1.00 26.74 423 PHE A O 1
ATOM 1768 N N . PRO A 1 241 ? 20.635 -14.959 15.658 1.00 30.19 424 PRO A N 1
ATOM 1769 C CA . PRO A 1 241 ? 19.491 -15.892 15.721 1.00 26.98 424 PRO A CA 1
ATOM 1770 C C . PRO A 1 241 ? 18.694 -15.744 17.020 1.00 26.03 424 PRO A C 1
ATOM 1771 O O . PRO A 1 241 ? 17.485 -15.986 17.037 1.00 26.03 424 PRO A O 1
ATOM 1775 N N . LYS A 1 242 ? 19.378 -15.375 18.103 1.00 27.91 425 LYS A N 1
ATOM 1776 C CA . LYS A 1 242 ? 18.732 -15.129 19.392 1.00 26.17 425 LYS A CA 1
ATOM 1777 C C . LYS A 1 242 ? 17.736 -13.988 19.269 1.00 27.20 425 LYS A C 1
ATOM 1778 O O . LYS A 1 242 ? 16.624 -14.064 19.776 1.00 25.73 425 LYS A O 1
ATOM 1784 N N . LEU A 1 243 ? 18.146 -12.919 18.592 1.00 27.46 426 LEU A N 1
ATOM 1785 C CA . LEU A 1 243 ? 17.279 -11.760 18.400 1.00 24.96 426 LEU A CA 1
ATOM 1786 C C . LEU A 1 243 ? 16.122 -12.091 17.463 1.00 24.03 426 LEU A C 1
ATOM 1787 O O . LEU A 1 243 ? 14.998 -11.639 17.667 1.00 28.92 426 LEU A O 1
ATOM 1792 N N . LEU A 1 244 ? 16.395 -12.877 16.431 1.00 25.17 427 LEU A N 1
ATOM 1793 C CA . LEU A 1 244 ? 15.335 -13.360 15.546 1.00 30.09 427 LEU A CA 1
ATOM 1794 C C . LEU A 1 244 ? 14.253 -14.059 16.371 1.00 30.44 427 LEU A C 1
ATOM 1795 O O . LEU A 1 244 ? 13.068 -13.794 16.228 1.00 30.80 427 LEU A O 1
ATOM 1800 N N . GLN A 1 245 ? 14.669 -14.946 17.262 1.00 25.41 428 GLN A N 1
ATOM 1801 C CA . GLN A 1 245 ? 13.722 -15.571 18.164 1.00 24.66 428 GLN A CA 1
ATOM 1802 C C . GLN A 1 245 ? 12.985 -14.583 19.070 1.00 25.91 428 GLN A C 1
ATOM 1803 O O . GLN A 1 245 ? 11.792 -14.736 19.302 1.00 26.31 428 GLN A O 1
ATOM 1809 N N . LYS A 1 246 ? 13.695 -13.599 19.623 1.00 24.36 429 LYS A N 1
ATOM 1810 C CA . LYS A 1 246 ? 13.054 -12.604 20.491 1.00 27.10 429 LYS A CA 1
ATOM 1811 C C . LYS A 1 246 ? 11.936 -11.886 19.754 1.00 26.14 429 LYS A C 1
ATOM 1812 O O . LYS A 1 246 ? 10.908 -11.545 20.348 1.00 29.04 429 LYS A O 1
ATOM 1818 N N . MET A 1 247 ? 12.151 -11.639 18.463 1.00 30.24 430 MET A N 1
ATOM 1819 C CA . MET A 1 247 ? 11.134 -11.001 17.617 1.00 29.45 430 MET A CA 1
ATOM 1820 C C . MET A 1 247 ? 9.877 -11.871 17.504 1.00 33.85 430 MET A C 1
ATOM 1821 O O . MET A 1 247 ? 8.751 -11.356 17.532 1.00 25.33 430 MET A O 1
ATOM 1826 N N . ALA A 1 248 ? 10.062 -13.187 17.360 1.00 28.55 431 ALA A N 1
ATOM 1827 C CA . ALA A 1 248 ? 8.907 -14.080 17.298 1.00 28.82 431 ALA A CA 1
ATOM 1828 C C . ALA A 1 248 ? 8.222 -14.150 18.662 1.00 28.32 431 ALA A C 1
ATOM 1829 O O . ALA A 1 248 ? 6.998 -14.191 18.743 1.00 32.57 431 ALA A O 1
ATOM 1831 N N . ASP A 1 249 ? 9.017 -14.139 19.727 1.00 27.07 432 ASP A N 1
ATOM 1832 C CA . ASP A 1 249 ? 8.493 -14.063 21.097 1.00 32.32 432 ASP A CA 1
ATOM 1833 C C . ASP A 1 249 ? 7.673 -12.793 21.367 1.00 27.45 432 ASP A C 1
ATOM 1834 O O . ASP A 1 249 ? 6.655 -12.843 22.047 1.00 28.04 432 ASP A O 1
ATOM 1839 N N . LEU A 1 250 ? 8.159 -11.655 20.885 1.00 27.03 433 LEU A N 1
ATOM 1840 C CA . LEU A 1 250 ? 7.450 -10.376 21.026 1.00 28.39 433 LEU A CA 1
ATOM 1841 C C . LEU A 1 250 ? 6.102 -10.418 20.321 1.00 26.31 433 LEU A C 1
ATOM 1842 O O . LEU A 1 250 ? 5.110 -9.887 20.808 1.00 25.64 433 LEU A O 1
ATOM 1847 N N . ARG A 1 251 ? 6.075 -11.052 19.158 1.00 29.70 434 ARG A N 1
ATOM 1848 C CA . ARG A 1 251 ? 4.831 -11.248 18.415 1.00 32.66 434 ARG A CA 1
ATOM 1849 C C . ARG A 1 251 ? 3.782 -11.944 19.265 1.00 28.79 434 ARG A C 1
ATOM 1850 O O . ARG A 1 251 ? 2.633 -11.506 19.330 1.00 28.73 434 ARG A O 1
ATOM 1858 N N . GLN A 1 252 ? 4.176 -13.029 19.932 1.00 26.41 435 GLN A N 1
ATOM 1859 C CA . GLN A 1 252 ? 3.249 -13.775 20.793 1.00 26.63 435 GLN A CA 1
ATOM 1860 C C . GLN A 1 252 ? 2.929 -13.004 22.074 1.00 28.93 435 GLN A C 1
ATOM 1861 O O . GLN A 1 252 ? 1.798 -13.003 22.550 1.00 30.39 435 GLN A O 1
ATOM 1867 N N . LEU A 1 253 ? 3.935 -12.357 22.648 1.00 25.48 436 LEU A N 1
ATOM 1868 C CA . LEU A 1 253 ? 3.717 -11.522 23.821 1.00 24.84 436 LEU A CA 1
ATOM 1869 C C . LEU A 1 253 ? 2.637 -10.465 23.544 1.00 22.72 436 LEU A C 1
ATOM 1870 O O . LEU A 1 253 ? 1.802 -10.189 24.396 1.00 28.70 436 LEU A O 1
ATOM 1875 N N . VAL A 1 254 ? 2.679 -9.871 22.356 1.00 22.96 437 VAL A N 1
ATOM 1876 C CA . VAL A 1 254 ? 1.734 -8.820 21.960 1.00 27.17 437 VAL A CA 1
ATOM 1877 C C . VAL A 1 254 ? 0.331 -9.375 21.665 1.00 30.50 437 VAL A C 1
ATOM 1878 O O . VAL A 1 254 ? -0.671 -8.763 22.033 1.00 30.80 437 VAL A O 1
ATOM 1882 N N . THR A 1 255 ? 0.260 -10.520 20.991 1.00 25.14 438 THR A N 1
ATOM 1883 C CA . THR A 1 255 ? -1.022 -11.192 20.788 1.00 32.86 438 THR A CA 1
ATOM 1884 C C . THR A 1 255 ? -1.745 -11.397 22.127 1.00 32.18 438 THR A C 1
ATOM 1885 O O . THR A 1 255 ? -2.923 -11.057 22.275 1.00 32.77 438 THR A O 1
ATOM 1889 N N . GLU A 1 256 ? -1.027 -11.951 23.098 1.00 28.75 439 GLU A N 1
ATOM 1890 C CA . GLU A 1 256 ? -1.594 -12.244 24.402 1.00 33.39 439 GLU A CA 1
ATOM 1891 C C . GLU A 1 256 ? -1.888 -10.989 25.202 1.00 32.58 439 GLU A C 1
ATOM 1892 O O . GLU A 1 256 ? -2.812 -10.972 26.018 1.00 31.73 439 GLU A O 1
ATOM 1898 N N . HIS A 1 257 ? -1.094 -9.943 24.997 1.00 28.23 440 HIS A N 1
ATOM 1899 C CA . HIS A 1 257 ? -1.382 -8.686 25.672 1.00 31.61 440 HIS A CA 1
ATOM 1900 C C . HIS A 1 257 ? -2.712 -8.106 25.171 1.00 27.18 440 HIS A C 1
ATOM 1901 O O . HIS A 1 257 ? -3.521 -7.611 25.952 1.00 28.58 440 HIS A O 1
ATOM 1908 N N . ALA A 1 258 ? -2.920 -8.148 23.862 1.00 25.64 441 ALA A N 1
ATOM 1909 C CA . ALA A 1 258 ? -4.135 -7.594 23.267 1.00 33.70 441 ALA A CA 1
ATOM 1910 C C . ALA A 1 258 ? -5.353 -8.394 23.741 1.00 37.27 441 ALA A C 1
ATOM 1911 O O . ALA A 1 258 ? -6.408 -7.831 24.032 1.00 32.80 441 ALA A O 1
ATOM 1913 N N . GLN A 1 259 ? -5.195 -9.710 23.840 1.00 35.28 442 GLN A N 1
ATOM 1914 C CA . GLN A 1 259 ? -6.258 -10.549 24.371 1.00 35.69 442 GLN A CA 1
ATOM 1915 C C . GLN A 1 259 ? -6.628 -10.114 25.787 1.00 38.96 442 GLN A C 1
ATOM 1916 O O . GLN A 1 259 ? -7.806 -10.030 26.137 1.00 34.14 442 GLN A O 1
ATOM 1922 N N . LEU A 1 260 ? -5.613 -9.816 26.592 1.00 32.80 443 LEU A N 1
ATOM 1923 C CA . LEU A 1 260 ? -5.834 -9.354 27.946 1.00 32.16 443 LEU A CA 1
ATOM 1924 C C . LEU A 1 260 ? -6.483 -7.974 27.978 1.00 31.32 443 LEU A C 1
ATOM 1925 O O . LEU A 1 260 ? -7.358 -7.715 28.800 1.00 26.56 443 LEU A O 1
ATOM 1930 N N . VAL A 1 261 ? -6.022 -7.088 27.103 1.00 34.23 444 VAL A N 1
ATOM 1931 C CA . VAL A 1 261 ? -6.583 -5.739 26.983 1.00 34.75 444 VAL A CA 1
ATOM 1932 C C . VAL A 1 261 ? -8.079 -5.806 26.636 1.00 34.95 444 VAL A C 1
ATOM 1933 O O . VAL A 1 261 ? -8.903 -5.118 27.243 1.00 32.39 444 VAL A O 1
ATOM 1937 N N . GLN A 1 262 ? -8.430 -6.643 25.665 1.00 33.92 445 GLN A N 1
ATOM 1938 C CA . GLN A 1 262 ? -9.846 -6.867 25.336 1.00 36.43 445 GLN A CA 1
ATOM 1939 C C . GLN A 1 262 ? -10.679 -7.339 26.533 1.00 35.05 445 GLN A C 1
ATOM 1940 O O . GLN A 1 262 ? -11.783 -6.857 26.742 1.00 34.12 445 GLN A O 1
ATOM 1946 N N . ILE A 1 263 ? -10.141 -8.255 27.331 1.00 35.68 446 ILE A N 1
ATOM 1947 C CA . ILE A 1 263 ? -10.827 -8.714 28.541 1.00 33.55 446 ILE A CA 1
ATOM 1948 C C . ILE A 1 263 ? -11.098 -7.562 29.508 1.00 39.67 446 ILE A C 1
ATOM 1949 O O . ILE A 1 263 ? -12.201 -7.442 30.059 1.00 39.21 446 ILE A O 1
ATOM 1954 N N . ILE A 1 264 ? -10.090 -6.721 29.725 1.00 34.92 447 ILE A N 1
ATOM 1955 C CA . ILE A 1 264 ? -10.239 -5.574 30.611 1.00 33.27 447 ILE A CA 1
ATOM 1956 C C . ILE A 1 264 ? -11.323 -4.628 30.094 1.00 36.61 447 ILE A C 1
ATOM 1957 O O . ILE A 1 264 ? -12.246 -4.280 30.820 1.00 35.82 447 ILE A O 1
ATOM 1962 N N . LYS A 1 265 ? -11.200 -4.219 28.835 1.00 36.12 448 LYS A N 1
ATOM 1963 C CA . LYS A 1 265 ? -12.149 -3.307 28.214 1.00 40.36 448 LYS A CA 1
ATOM 1964 C C . LYS A 1 265 ? -13.584 -3.823 28.310 1.00 46.65 448 LYS A C 1
ATOM 1965 O O . LYS A 1 265 ? -14.522 -3.054 28.490 1.00 48.39 448 LYS A O 1
ATOM 1971 N N . LYS A 1 266 ? -13.747 -5.134 28.214 1.00 45.17 449 LYS A N 1
ATOM 1972 C CA . LYS A 1 266 ? -15.070 -5.724 28.182 1.00 42.85 449 LYS A CA 1
ATOM 1973 C C . LYS A 1 266 ? -15.696 -5.879 29.566 1.00 46.61 449 LYS A C 1
ATOM 1974 O O . LYS A 1 266 ? -16.921 -5.831 29.707 1.00 53.69 449 LYS A O 1
ATOM 1980 N N . THR A 1 267 ? -14.865 -6.065 30.587 1.00 43.72 450 THR A N 1
ATOM 1981 C CA . THR A 1 267 ? -15.364 -6.429 31.914 1.00 39.13 450 THR A CA 1
ATOM 1982 C C . THR A 1 267 ? -15.131 -5.367 32.998 1.00 47.45 450 THR A C 1
ATOM 1983 O O . THR A 1 267 ? -15.712 -5.441 34.079 1.00 49.84 450 THR A O 1
ATOM 1987 N N . GLU A 1 268 ? -14.281 -4.386 32.716 1.00 44.41 451 GLU A N 1
ATOM 1988 C CA . GLU A 1 268 ? -14.015 -3.325 33.676 1.00 44.99 451 GLU A CA 1
ATOM 1989 C C . GLU A 1 268 ? -14.721 -2.043 33.251 1.00 48.88 451 GLU A C 1
ATOM 1990 O O . GLU A 1 268 ? -14.297 -1.362 32.322 1.00 47.65 451 GLU A O 1
ATOM 1996 N N . SER A 1 269 ? -15.809 -1.725 33.938 1.00 56.71 452 SER A N 1
ATOM 1997 C CA . SER A 1 269 ? -16.643 -0.592 33.553 1.00 59.58 452 SER A CA 1
ATOM 1998 C C . SER A 1 269 ? -15.888 0.731 33.548 1.00 55.97 452 SER A C 1
ATOM 1999 O O . SER A 1 269 ? -16.238 1.637 32.796 1.00 63.36 452 SER A O 1
ATOM 2002 N N . ASP A 1 270 ? -14.839 0.840 34.359 1.00 51.68 453 ASP A N 1
ATOM 2003 C CA . ASP A 1 270 ? -14.188 2.136 34.551 1.00 53.61 453 ASP A CA 1
ATOM 2004 C C . ASP A 1 270 ? -12.833 2.316 33.861 1.00 54.69 453 ASP A C 1
ATOM 2005 O O . ASP A 1 270 ? -12.124 3.277 34.147 1.00 57.19 453 ASP A O 1
ATOM 2010 N N . ALA A 1 271 ? -12.473 1.414 32.952 1.00 54.95 454 ALA A N 1
ATOM 2011 C CA . ALA A 1 271 ? -11.154 1.474 32.320 1.00 51.59 454 ALA A CA 1
ATOM 2012 C C . ALA A 1 271 ? -11.234 1.703 30.815 1.00 52.44 454 ALA A C 1
ATOM 2013 O O . ALA A 1 271 ? -10.925 0.812 30.024 1.00 58.46 454 ALA A O 1
ATOM 2015 N N . ALA A 1 272 ? -11.631 2.904 30.420 1.00 49.71 455 ALA A N 1
ATOM 2016 C CA . ALA A 1 272 ? -11.784 3.227 29.007 1.00 50.72 455 ALA A CA 1
ATOM 2017 C C . ALA A 1 272 ? -10.441 3.332 28.299 1.00 44.84 455 ALA A C 1
ATOM 2018 O O . ALA A 1 272 ? -9.508 3.941 28.812 1.00 49.17 455 ALA A O 1
ATOM 2020 N N . LEU A 1 273 ? -10.357 2.739 27.114 1.00 41.95 456 LEU A N 1
ATOM 2021 C CA . LEU A 1 273 ? -9.161 2.813 26.290 1.00 43.28 456 LEU A CA 1
ATOM 2022 C C . LEU A 1 273 ? -9.044 4.166 25.576 1.00 41.33 456 LEU A C 1
ATOM 2023 O O . LEU A 1 273 ? -10.017 4.689 25.044 1.00 43.67 456 LEU A O 1
ATOM 2028 N N . HIS A 1 274 ? -7.844 4.722 25.573 1.00 33.20 457 HIS A N 1
ATOM 2029 C CA . HIS A 1 274 ? -7.534 5.883 24.768 1.00 32.75 457 HIS A CA 1
ATOM 2030 C C . HIS A 1 274 ? -7.782 5.553 23.292 1.00 38.09 457 HIS A C 1
ATOM 2031 O O . HIS A 1 274 ? -7.501 4.441 22.840 1.00 39.34 457 HIS A O 1
ATOM 2038 N N . PRO A 1 275 ? -8.335 6.517 22.540 1.00 38.36 458 PRO A N 1
ATOM 2039 C CA . PRO A 1 275 ? -8.763 6.322 21.145 1.00 36.89 458 PRO A CA 1
ATOM 2040 C C . PRO A 1 275 ? -7.645 5.883 20.198 1.00 35.41 458 PRO A C 1
ATOM 2041 O O . PRO A 1 275 ? -7.892 5.094 19.288 1.00 39.22 458 PRO A O 1
ATOM 2045 N N . LEU A 1 276 ? -6.441 6.402 20.388 1.00 32.62 459 LEU A N 1
ATOM 2046 C 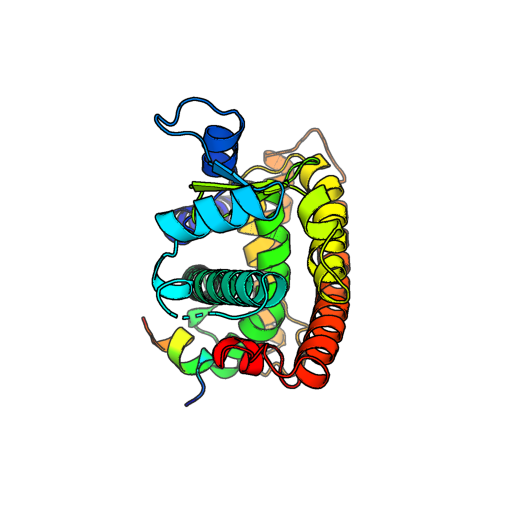CA . LEU A 1 276 ? -5.308 5.993 19.567 1.00 31.80 459 LEU A CA 1
ATOM 2047 C C . LEU A 1 276 ? -5.022 4.517 19.790 1.00 32.09 459 LEU A C 1
ATOM 2048 O O . LEU A 1 276 ? -4.826 3.748 18.836 1.00 35.02 459 LEU A O 1
ATOM 2053 N N . LEU A 1 277 ? -5.007 4.114 21.054 1.00 29.19 460 LEU A N 1
ATOM 2054 C CA . LEU A 1 277 ? -4.737 2.716 21.386 1.00 33.12 460 LEU A CA 1
ATOM 2055 C C . LEU A 1 277 ? -5.846 1.755 20.906 1.00 34.95 460 LEU A C 1
ATOM 2056 O O . LEU A 1 277 ? -5.549 0.657 20.430 1.00 35.77 460 LEU A O 1
ATOM 2061 N N . GLN A 1 278 ? -7.115 2.156 20.999 1.00 38.32 461 GLN A N 1
ATOM 2062 C CA . GLN A 1 278 ? -8.193 1.317 20.448 1.00 37.09 461 GLN A CA 1
ATOM 2063 C C . GLN A 1 278 ? -7.987 1.125 18.942 1.00 35.49 461 GLN A C 1
ATOM 2064 O O . GLN A 1 278 ? -8.213 0.042 18.409 1.00 40.63 461 GLN A O 1
ATOM 2070 N N . GLU A 1 279 ? -7.567 2.189 18.258 1.00 33.16 462 GLU A N 1
ATOM 2071 C CA . GLU A 1 279 ? -7.294 2.114 16.825 1.00 36.36 462 GLU A CA 1
ATOM 2072 C C . GLU A 1 279 ? -6.170 1.110 16.521 1.00 37.24 462 GLU A C 1
ATOM 2073 O O . GLU A 1 279 ? -6.293 0.264 15.631 1.00 35.69 462 GLU A O 1
ATOM 2079 N N . ILE A 1 280 ? -5.082 1.184 17.275 1.00 34.67 463 ILE A N 1
ATOM 2080 C CA . ILE A 1 280 ? -3.996 0.226 17.099 1.00 34.35 463 ILE A CA 1
ATOM 2081 C C . ILE A 1 280 ? -4.468 -1.204 17.325 1.00 30.30 463 ILE A C 1
ATOM 2082 O O . ILE A 1 280 ? -4.134 -2.086 16.556 1.00 34.78 463 ILE A O 1
ATOM 2087 N N . TYR A 1 281 ? -5.242 -1.428 18.383 1.00 34.16 464 TYR A N 1
ATOM 2088 C CA . TYR A 1 281 ? -5.711 -2.778 18.723 1.00 39.34 464 TYR A CA 1
ATOM 2089 C C . TYR A 1 281 ? -6.770 -3.323 17.774 1.00 37.82 464 TYR A C 1
ATOM 2090 O O . TYR A 1 281 ? -6.806 -4.519 17.515 1.00 38.35 464 TYR A O 1
ATOM 2099 N N . ARG A 1 282 ? -7.636 -2.449 17.268 1.00 38.32 465 ARG A N 1
ATOM 2100 C CA . ARG A 1 282 ? -8.720 -2.873 16.379 1.00 41.58 465 ARG A CA 1
ATOM 2101 C C . ARG A 1 282 ? -8.227 -3.737 15.231 1.00 38.66 465 ARG A C 1
ATOM 2102 O O . ARG A 1 282 ? -7.297 -3.366 14.525 1.00 43.33 465 ARG A O 1
ATOM 2110 N N . ASP A 1 283 ? -8.858 -4.889 15.051 1.00 41.65 466 ASP A N 1
ATOM 2111 C CA . ASP A 1 283 ? -8.574 -5.764 13.918 1.00 45.70 466 ASP A CA 1
ATOM 2112 C C . ASP A 1 283 ? -7.111 -6.175 13.862 1.00 48.38 466 ASP A C 1
ATOM 2113 O O . ASP A 1 283 ? -6.629 -6.638 12.829 1.00 49.54 466 ASP A O 1
ATOM 2118 N N . MET A 1 284 ? -6.403 -5.999 14.972 1.00 49.33 467 MET A N 1
ATOM 2119 C CA . MET A 1 284 ? -4.987 -6.343 15.035 1.00 48.76 467 MET A CA 1
ATOM 2120 C C . MET A 1 284 ? -4.782 -7.854 14.991 1.00 53.82 467 MET A C 1
ATOM 2121 O O . MET A 1 284 ? -4.274 -8.394 14.008 1.00 54.26 467 MET A O 1
ATOM 2126 N N . TYR A 1 285 ? -5.182 -8.528 16.063 1.00 54.27 468 TYR A N 1
ATOM 2127 C CA . TYR A 1 285 ? -5.046 -9.977 16.162 1.00 59.35 468 TYR A CA 1
ATOM 2128 C C . TYR A 1 285 ? -6.370 -10.652 16.513 1.00 54.61 468 TYR A C 1
ATOM 2129 O O . TYR A 1 285 ? -7.440 -10.095 16.261 1.00 56.89 468 TYR A O 1
ATOM 2138 N N . LEU B 2 1 ? -7.443 10.588 7.848 1.00 61.45 687 LEU B N 1
ATOM 2139 C CA . LEU B 2 1 ? -8.652 10.695 8.650 1.00 59.71 687 LEU B CA 1
ATOM 2140 C C . LEU B 2 1 ? -8.468 10.006 10.004 1.00 57.09 687 LEU B C 1
ATOM 2141 O O . LEU B 2 1 ? -9.000 10.469 11.017 1.00 61.69 687 LEU B O 1
ATOM 2146 N N . SER B 2 2 ? -7.722 8.903 10.028 1.00 51.26 688 SER B N 1
ATOM 2147 C CA . SER B 2 2 ? -7.530 8.156 11.276 1.00 47.93 688 SER B CA 1
ATOM 2148 C C . SER B 2 2 ? -6.444 8.787 12.132 1.00 47.00 688 SER B C 1
ATOM 2149 O O . SER B 2 2 ? -5.599 9.536 11.633 1.00 47.38 688 SER B O 1
ATOM 2152 N N . LEU B 2 3 ? -6.471 8.490 13.427 1.00 47.63 689 LEU B N 1
ATOM 2153 C CA . LEU B 2 3 ? -5.487 9.037 14.357 1.00 42.42 689 LEU B CA 1
ATOM 2154 C C . LEU B 2 3 ? -4.057 8.667 13.969 1.00 40.05 689 LEU B C 1
ATOM 2155 O O . LEU B 2 3 ? -3.143 9.478 14.094 1.00 46.49 689 LEU B O 1
ATOM 2160 N N . LEU B 2 4 ? -3.856 7.437 13.508 1.00 43.64 690 LEU B N 1
ATOM 2161 C CA . LEU B 2 4 ? -2.516 7.003 13.114 1.00 43.21 690 LEU B CA 1
ATOM 2162 C C . LEU B 2 4 ? -2.088 7.694 11.832 1.00 41.35 690 LEU B C 1
ATOM 2163 O O . LEU B 2 4 ? -0.923 8.051 11.679 1.00 46.66 690 L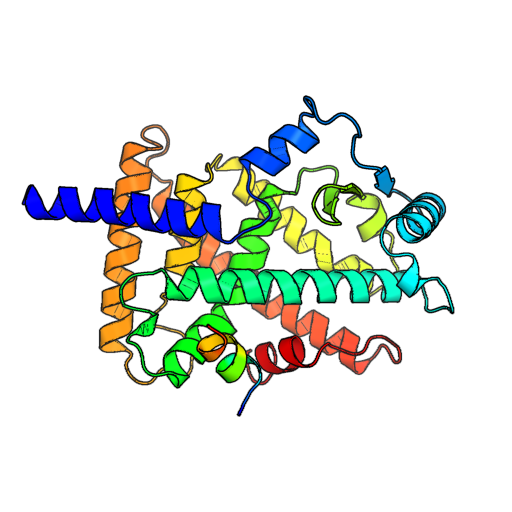EU B O 1
ATOM 2168 N N . GLN B 2 5 ? -3.024 7.864 10.900 1.00 41.56 691 GLN B N 1
ATOM 2169 C CA . GLN B 2 5 ? -2.722 8.602 9.678 1.00 42.55 691 GLN B CA 1
ATOM 2170 C C . GLN B 2 5 ? -2.306 10.020 10.030 1.00 40.13 691 GLN B C 1
ATOM 2171 O O . GLN B 2 5 ? -1.320 10.530 9.507 1.00 40.95 691 GLN B O 1
ATOM 2177 N N . LYS B 2 6 ? -3.045 10.635 10.948 1.00 45.43 692 LYS B N 1
ATOM 2178 C CA . LYS B 2 6 ? -2.728 11.976 11.433 1.00 47.29 692 LYS B CA 1
ATOM 2179 C C . LYS B 2 6 ? -1.365 12.044 12.110 1.00 43.92 692 LYS B C 1
ATOM 2180 O O . LYS B 2 6 ? -0.589 12.955 11.845 1.00 51.53 692 LYS B O 1
ATOM 2186 N N . LEU B 2 7 ? -1.070 11.092 12.988 1.00 47.69 693 LEU B N 1
ATOM 2187 C CA . LEU B 2 7 ? 0.259 11.031 13.596 1.00 44.22 693 LEU B CA 1
ATOM 2188 C C . LEU B 2 7 ? 1.339 10.954 12.517 1.00 39.66 693 LEU B C 1
ATOM 2189 O O . LEU B 2 7 ? 2.371 11.609 12.608 1.00 40.60 693 LEU B O 1
ATOM 2194 N N . LEU B 2 8 ? 1.099 10.156 11.486 1.00 37.08 694 LEU B N 1
ATOM 2195 C CA . LEU B 2 8 ? 2.120 9.952 10.456 1.00 42.02 694 LEU B CA 1
ATOM 2196 C C . LEU B 2 8 ? 2.323 11.202 9.601 1.00 48.94 694 LEU B C 1
ATOM 2197 O O . LEU B 2 8 ? 3.387 11.411 9.003 1.00 43.69 694 LEU B O 1
ATOM 2202 N N . LEU B 2 9 ? 1.299 12.041 9.553 1.00 47.48 695 LEU B N 1
ATOM 2203 C CA . LEU B 2 9 ? 1.378 13.258 8.763 1.00 49.98 695 LEU B CA 1
ATOM 2204 C C . LEU B 2 9 ? 1.685 14.447 9.655 1.00 51.83 695 LEU B C 1
ATOM 2205 O O . LEU B 2 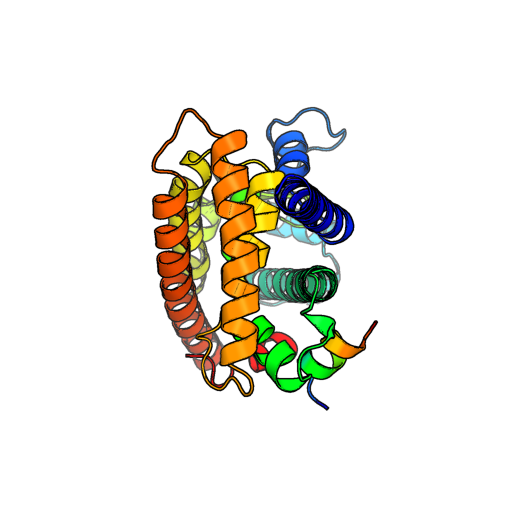9 ? 2.047 15.514 9.165 1.00 59.24 695 LEU B O 1
ATOM 2210 N N . ALA B 2 10 ? 1.535 14.254 10.964 1.00 51.92 696 ALA B N 1
ATOM 2211 C CA . ALA B 2 10 ? 1.743 15.321 11.943 1.00 55.49 696 ALA B CA 1
ATOM 2212 C C . ALA B 2 10 ? 2.947 16.177 11.578 1.00 57.54 696 ALA B C 1
ATOM 2213 O O . ALA B 2 10 ? 2.832 17.394 11.428 1.00 65.97 696 ALA B O 1
ATOM 2215 N N . THR B 2 11 ? 4.101 15.544 11.422 1.00 58.90 697 THR B N 1
ATOM 2216 C CA . THR B 2 11 ? 5.286 16.269 10.975 1.00 67.59 697 THR B CA 1
ATOM 2217 C C . THR B 2 11 ? 5.520 16.038 9.483 1.00 63.56 697 THR B C 1
ATOM 2218 O O . THR B 2 11 ? 6.403 16.651 8.884 1.00 65.19 697 THR B O 1
#

B-factor: mean 38.18, std 10.9, range [21.05, 94.17]